Protein AF-A0A8T5DM17-F1 (afdb_monomer)

Nearest PDB structures (foldseek):
  8hdj-assembly3_F  TM=6.387E-01  e=1.151E+00  Acetivibrio thermocellus DSM 1313
  5ujm-assembly1_B  TM=2.706E-01  e=2.138E+00  Homo sapiens
  6dg3-assembly2_B  TM=2.102E-01  e=3.297E+00  Lactiplantibacillus plantarum WCFS1

Sequence (316 aa):
MALEIVKVNCIICGTEYETKKNRDYRIRIESGLFYCDKKCTWSDKAKKMRYNHQAKIMKEKYGYENAWQFPTSIKKIQEKRNETEITDKKIKTFQRRYGVDNAQQIPEVKDRTMKTNLKKYGATAYVNSNEYKKIRMDFINSEYGVDYYTQTDEFKRKAKQTIIEKYGREDYFKFGTKEFRDRMVELYGVENPMHHPEFAEKALDGYSGYYNTNKFYTMPSGKRIRIQGYENKTLDNLFQSGYSENDILYKKSDMPEIWYNYEGKKRRYYPDFYIPGDNLIIETKGTYTLEFDKEKNNLKFEATKSLGFDFKLDVY

Secondary structure (DSSP, 8-state):
-PPPEEEEE-TTT--EEEEESSHHHHHHHHHT---SSHHHHHSHHHHHHHHHHHHHHHHHHHS-SSGGGSHHHHHHHHHHHS-HHHHHHHHHHHHHHHSSSSGGGSHHHHHHHHHHHHHHHSSSSGGGSHHHHHHHHHHHHHHHSSSSGGGSHHHHHHHHHHHHHHHSSS-TT-TT-HHHHHHHHHHHS-SSGGGSHHHHHHHHHHHHHHHT--EEEE-TTS-EEEESSSHHHHHHHHHHTT--TTT-B-SGGGS--EEEEETTEEEEE--SEEEGGGTEEEEEE-HHHHHHTHHHHHHHHHHHHHTT-EEEEEE-

Solvent-accessible surface area (backbone atoms only — not comparable to full-atom values): 18095 Å² total; per-residue (Å²): 133,87,68,56,76,45,78,48,53,13,75,76,80,60,48,76,43,80,46,53,69,44,72,67,45,60,59,27,62,81,68,65,67,40,57,79,46,70,69,48,52,70,29,70,70,43,47,51,52,51,51,51,53,52,26,48,51,33,33,75,77,69,73,29,66,49,79,66,73,36,69,69,44,43,48,54,51,50,55,60,67,65,47,54,64,66,57,49,52,49,27,54,50,33,34,74,75,69,72,32,69,48,70,69,74,38,64,70,52,36,50,53,48,26,55,52,26,31,75,75,48,77,18,64,40,61,81,70,11,69,67,46,47,47,57,53,29,55,52,34,28,74,77,69,75,35,74,45,68,75,74,37,67,67,44,49,51,51,54,45,50,53,40,26,76,76,68,76,37,77,60,76,85,44,83,85,39,71,65,44,24,53,49,31,30,73,77,67,73,31,60,46,65,74,61,32,36,69,50,39,46,51,53,52,55,57,54,35,66,74,70,70,59,76,40,72,43,70,44,98,89,66,52,73,44,80,49,84,80,63,49,63,59,54,49,52,53,41,47,74,71,68,53,56,77,88,51,56,38,61,52,54,77,70,45,71,93,34,61,35,74,56,95,93,37,85,44,66,52,72,68,55,33,37,27,72,93,73,43,32,38,34,40,68,38,44,60,68,62,46,64,74,45,37,70,67,48,48,44,50,52,50,36,41,45,74,74,71,36,45,77,47,79,50,75,91

Structure (mmCIF, N/CA/C/O backbone):
data_AF-A0A8T5DM17-F1
#
_entry.id   AF-A0A8T5DM17-F1
#
loop_
_atom_site.group_PDB
_atom_site.id
_atom_site.type_symbol
_atom_site.label_atom_id
_atom_site.label_alt_id
_atom_site.label_comp_id
_atom_site.label_asym_id
_atom_site.label_entity_id
_atom_site.label_seq_id
_atom_site.pdbx_PDB_ins_code
_atom_site.Cartn_x
_atom_site.Cartn_y
_atom_site.Cartn_z
_atom_site.occupancy
_atom_site.B_iso_or_equiv
_atom_site.auth_seq_id
_atom_site.auth_comp_id
_atom_site.auth_asym_id
_atom_site.auth_atom_id
_atom_site.pdbx_PDB_model_num
ATOM 1 N N . MET A 1 1 ? 39.238 -2.682 -71.436 1.00 58.25 1 MET A N 1
ATOM 2 C CA . MET A 1 1 ? 40.180 -3.598 -70.754 1.00 58.25 1 MET A CA 1
ATOM 3 C C . MET A 1 1 ? 39.393 -4.774 -70.199 1.00 58.25 1 MET A C 1
ATOM 5 O O . MET A 1 1 ? 38.408 -4.537 -69.508 1.00 58.25 1 MET A O 1
ATOM 9 N N . ALA A 1 2 ? 39.760 -6.011 -70.543 1.00 65.62 2 ALA A N 1
ATOM 10 C CA . ALA A 1 2 ? 39.145 -7.200 -69.953 1.00 65.62 2 ALA A CA 1
ATOM 11 C C . ALA A 1 2 ? 39.433 -7.227 -68.441 1.00 65.62 2 ALA A C 1
ATOM 13 O O . ALA A 1 2 ? 40.555 -6.950 -68.022 1.00 65.62 2 ALA A O 1
ATOM 14 N N . LEU A 1 3 ? 38.413 -7.490 -67.621 1.00 77.44 3 LEU A N 1
ATOM 15 C CA . LEU A 1 3 ? 38.581 -7.592 -66.171 1.00 77.44 3 LEU A CA 1
ATOM 16 C C . LEU A 1 3 ? 39.295 -8.907 -65.837 1.00 77.44 3 LEU A C 1
ATOM 18 O O . LEU A 1 3 ? 38.808 -9.971 -66.212 1.00 77.44 3 LEU A O 1
ATOM 22 N N . GLU A 1 4 ? 40.407 -8.820 -65.110 1.00 88.88 4 GLU A N 1
ATOM 23 C CA . GLU A 1 4 ? 41.170 -9.968 -64.608 1.00 88.88 4 GLU A CA 1
ATOM 24 C C . GLU A 1 4 ? 40.285 -10.873 -63.729 1.00 88.88 4 GLU A C 1
ATOM 26 O O . GLU A 1 4 ? 39.522 -10.376 -62.891 1.00 88.88 4 GLU A O 1
ATOM 31 N N . ILE A 1 5 ? 40.369 -12.191 -63.934 1.00 89.50 5 ILE A N 1
ATOM 32 C CA . ILE A 1 5 ? 39.630 -13.208 -63.173 1.00 89.50 5 ILE A CA 1
ATOM 33 C C . ILE A 1 5 ? 40.528 -13.742 -62.056 1.00 89.50 5 ILE A C 1
ATOM 35 O O . ILE A 1 5 ? 41.709 -13.997 -62.275 1.00 89.50 5 ILE A O 1
ATOM 39 N N . VAL A 1 6 ? 39.966 -13.911 -60.860 1.00 90.25 6 VAL A N 1
ATOM 40 C CA . VAL A 1 6 ? 40.655 -14.440 -59.677 1.00 90.25 6 VAL A CA 1
ATOM 41 C C . VAL A 1 6 ? 39.801 -15.460 -58.941 1.00 90.25 6 VAL A C 1
ATOM 43 O O . VAL A 1 6 ? 38.572 -15.373 -58.944 1.00 90.25 6 VAL A O 1
ATOM 46 N N . LYS A 1 7 ? 40.467 -16.397 -58.268 1.00 91.44 7 LYS A N 1
ATOM 47 C CA . LYS A 1 7 ? 39.844 -17.411 -57.417 1.00 91.44 7 LYS A CA 1
ATOM 48 C C . LYS A 1 7 ? 39.750 -16.923 -55.975 1.00 91.44 7 LYS A C 1
ATOM 50 O O . LYS A 1 7 ? 40.715 -16.386 -55.434 1.00 91.44 7 LYS A O 1
ATOM 55 N N . VAL A 1 8 ? 38.584 -17.098 -55.363 1.00 92.25 8 VAL A N 1
ATOM 56 C CA . VAL A 1 8 ? 38.309 -16.739 -53.965 1.00 92.25 8 VAL A CA 1
ATOM 57 C C . VAL A 1 8 ? 37.484 -17.832 -53.288 1.00 92.25 8 VAL A C 1
ATOM 59 O O . VAL A 1 8 ? 36.722 -18.540 -53.942 1.00 92.25 8 VAL A O 1
ATOM 62 N N . ASN A 1 9 ? 37.592 -17.933 -51.963 1.00 93.69 9 ASN A N 1
ATOM 63 C CA . ASN A 1 9 ? 36.838 -18.904 -51.171 1.00 93.69 9 ASN A CA 1
ATOM 64 C C . ASN A 1 9 ? 35.614 -18.265 -50.521 1.00 93.69 9 ASN A C 1
ATOM 66 O O . ASN A 1 9 ? 35.678 -17.163 -49.972 1.00 93.69 9 ASN A O 1
ATOM 70 N N . CYS A 1 10 ? 34.486 -18.972 -50.536 1.00 93.00 10 CYS A N 1
ATOM 71 C CA . CYS A 1 10 ? 33.296 -18.529 -49.827 1.00 93.00 10 CYS A CA 1
ATOM 72 C C . CYS A 1 10 ? 33.480 -18.625 -48.305 1.00 93.00 10 CYS A C 1
ATOM 74 O O . CYS A 1 10 ? 33.722 -19.701 -47.767 1.00 93.00 10 CYS A O 1
ATOM 76 N N . ILE A 1 11 ? 33.229 -17.531 -47.582 1.00 92.06 11 ILE A N 1
ATOM 77 C CA . ILE A 1 11 ? 33.348 -17.484 -46.112 1.00 92.06 11 ILE A CA 1
ATOM 78 C C . ILE A 1 11 ? 32.282 -18.316 -45.370 1.00 92.06 11 ILE A C 1
ATOM 80 O O . ILE A 1 11 ? 32.368 -18.528 -44.162 1.00 92.06 11 ILE A O 1
ATOM 84 N N . ILE A 1 12 ? 31.239 -18.761 -46.077 1.00 92.94 12 ILE A N 1
ATOM 85 C CA . ILE A 1 12 ? 30.120 -19.512 -45.494 1.00 92.94 12 ILE A CA 1
ATOM 86 C C . ILE A 1 12 ? 30.293 -21.015 -45.680 1.00 92.94 12 ILE A C 1
ATOM 88 O O . ILE A 1 12 ? 30.146 -21.746 -44.703 1.00 92.94 12 ILE A O 1
ATOM 92 N N . CYS A 1 13 ? 30.598 -21.465 -46.899 1.00 92.69 13 CYS A N 1
ATOM 93 C CA . CYS A 1 13 ? 30.672 -22.888 -47.240 1.00 92.69 13 CYS A CA 1
ATOM 94 C C . CYS A 1 13 ? 32.067 -23.368 -47.672 1.00 92.69 13 CYS A C 1
ATOM 96 O O . CYS A 1 13 ? 32.233 -24.554 -47.920 1.00 92.69 13 CYS A O 1
ATOM 98 N N . GLY A 1 14 ? 33.058 -22.477 -47.787 1.00 91.25 14 GLY A N 1
ATOM 99 C CA . GLY A 1 14 ? 34.435 -22.822 -48.162 1.00 91.25 14 GLY A CA 1
ATOM 100 C C . GLY A 1 14 ? 34.668 -23.089 -49.651 1.00 91.25 14 GLY A C 1
ATOM 101 O O . GLY A 1 14 ? 35.813 -23.243 -50.053 1.00 91.25 14 GLY A O 1
ATOM 102 N N . THR A 1 15 ? 33.619 -23.113 -50.478 1.00 94.38 15 THR A N 1
ATOM 103 C CA . THR A 1 15 ? 33.726 -23.373 -51.922 1.00 94.38 15 THR A CA 1
ATOM 104 C C . THR A 1 15 ? 34.590 -22.321 -52.621 1.00 94.38 15 THR A C 1
ATOM 106 O O . THR A 1 15 ? 34.324 -21.121 -52.487 1.00 94.38 15 THR A O 1
ATOM 109 N N . GLU A 1 16 ? 35.586 -22.777 -53.385 1.00 94.94 16 GLU A N 1
ATOM 110 C CA . GLU A 1 16 ? 36.386 -21.947 -54.290 1.00 94.94 16 GLU A CA 1
ATOM 111 C C . GLU A 1 16 ? 35.559 -21.592 -55.532 1.00 94.94 16 GLU A C 1
ATOM 113 O O . GLU A 1 16 ? 34.916 -22.457 -56.131 1.00 94.94 16 GLU A O 1
ATOM 118 N N . TYR A 1 17 ? 35.553 -20.319 -55.919 1.00 91.94 17 TYR A N 1
ATOM 119 C CA . TYR A 1 17 ? 34.879 -19.855 -57.128 1.00 91.94 17 TYR A CA 1
ATOM 120 C C . TYR A 1 17 ? 35.627 -18.687 -57.776 1.00 91.94 17 TYR A C 1
ATOM 122 O O . TYR A 1 17 ? 36.389 -17.965 -57.128 1.00 91.94 17 TYR A O 1
ATOM 130 N N . GLU A 1 18 ? 35.402 -18.494 -59.074 1.00 91.62 18 GLU A N 1
ATOM 131 C CA . GLU A 1 18 ? 36.024 -17.423 -59.850 1.00 91.62 18 GLU A CA 1
ATOM 132 C C . GLU A 1 18 ? 35.181 -16.142 -59.824 1.00 91.62 18 GLU A C 1
ATOM 134 O O . GLU A 1 18 ? 33.959 -16.159 -59.994 1.00 91.62 18 GLU A O 1
ATOM 139 N N . THR A 1 19 ? 35.838 -14.999 -59.635 1.00 88.06 19 THR A N 1
ATOM 140 C CA . THR A 1 19 ? 35.223 -13.669 -59.690 1.00 88.06 19 THR A CA 1
ATOM 141 C C . THR A 1 19 ? 36.104 -12.696 -60.469 1.00 88.06 19 THR A C 1
ATOM 143 O O . THR A 1 19 ? 37.322 -12.834 -60.529 1.00 88.06 19 THR A O 1
ATOM 146 N N . LYS A 1 20 ? 35.494 -11.676 -61.075 1.00 90.69 20 LYS A N 1
ATOM 147 C CA . LYS A 1 20 ? 36.211 -10.623 -61.812 1.00 90.69 20 LYS A CA 1
ATOM 148 C C . LYS A 1 20 ? 36.700 -9.547 -60.838 1.00 90.69 20 LYS A C 1
ATOM 150 O O . LYS A 1 20 ? 35.945 -9.171 -59.940 1.00 90.69 20 LYS A O 1
ATOM 155 N N . LYS A 1 21 ? 37.896 -8.977 -61.050 1.00 88.81 21 LYS A N 1
ATOM 156 C CA . LYS A 1 21 ? 38.441 -7.823 -60.293 1.00 88.81 21 LYS A CA 1
ATOM 157 C C . LYS A 1 21 ? 37.697 -6.509 -60.596 1.00 88.81 21 LYS A C 1
ATOM 159 O O . LYS A 1 21 ? 38.267 -5.531 -61.079 1.00 88.81 21 LYS A O 1
ATOM 164 N N . ASN A 1 22 ? 36.398 -6.486 -60.327 1.00 86.38 22 ASN A N 1
ATOM 165 C CA . ASN A 1 22 ? 35.522 -5.326 -60.464 1.00 86.38 22 ASN A CA 1
ATOM 166 C C . ASN A 1 22 ? 35.447 -4.512 -59.151 1.00 86.38 22 ASN A C 1
ATOM 168 O O . ASN A 1 22 ? 36.146 -4.794 -58.176 1.00 86.38 22 ASN A O 1
ATOM 172 N N . ARG A 1 23 ? 34.593 -3.479 -59.116 1.00 82.75 23 ARG A N 1
ATOM 173 C CA . ARG A 1 23 ? 34.376 -2.646 -57.919 1.00 82.75 23 ARG A CA 1
ATOM 174 C C . ARG A 1 23 ? 33.960 -3.473 -56.697 1.00 82.75 23 ARG A C 1
ATOM 176 O O . ARG A 1 23 ? 34.489 -3.247 -55.613 1.00 82.75 23 ARG A O 1
ATOM 183 N N . ASP A 1 24 ? 33.069 -4.442 -56.878 1.00 78.81 24 ASP A N 1
ATOM 184 C CA . ASP A 1 24 ? 32.580 -5.288 -55.787 1.00 78.81 24 ASP A CA 1
ATOM 185 C C . ASP A 1 24 ? 33.688 -6.165 -55.203 1.00 78.81 24 ASP A C 1
ATOM 187 O O . ASP A 1 24 ? 33.767 -6.313 -53.986 1.00 78.81 24 ASP A O 1
ATOM 191 N N . TYR A 1 25 ? 34.576 -6.704 -56.044 1.00 86.25 25 TYR A N 1
ATOM 192 C CA . TYR A 1 25 ? 35.763 -7.429 -55.588 1.00 86.25 25 TYR A CA 1
ATOM 193 C C . TYR A 1 25 ? 36.655 -6.549 -54.705 1.00 86.25 25 TYR A C 1
ATOM 195 O O . TYR A 1 25 ? 37.069 -6.979 -53.631 1.00 86.25 25 TYR A O 1
ATOM 203 N N . ARG A 1 26 ? 36.902 -5.297 -55.117 1.00 83.75 26 ARG A N 1
ATOM 204 C CA . ARG A 1 26 ? 37.725 -4.350 -54.344 1.00 83.75 26 ARG A CA 1
ATOM 205 C C . ARG A 1 26 ? 37.104 -4.013 -52.989 1.00 83.75 26 ARG A C 1
ATOM 207 O O . ARG A 1 26 ? 37.812 -3.983 -51.999 1.00 83.75 26 ARG A O 1
ATOM 214 N N . ILE A 1 27 ? 35.787 -3.835 -52.915 1.00 79.81 27 ILE A N 1
ATOM 215 C CA . ILE A 1 27 ? 35.092 -3.612 -51.632 1.00 79.81 27 ILE A CA 1
ATOM 216 C C . ILE A 1 27 ? 35.180 -4.864 -50.744 1.00 79.81 27 ILE A C 1
ATOM 218 O O . ILE A 1 27 ? 35.345 -4.786 -49.527 1.00 79.81 27 ILE A O 1
ATOM 222 N N . ARG A 1 28 ? 35.064 -6.050 -51.347 1.00 84.19 28 ARG A N 1
ATOM 223 C CA . ARG A 1 28 ? 35.078 -7.319 -50.612 1.00 84.19 28 ARG A CA 1
ATOM 224 C C . ARG A 1 28 ? 36.461 -7.697 -50.100 1.00 84.19 28 ARG A C 1
ATOM 226 O O . ARG A 1 28 ? 36.512 -8.336 -49.057 1.00 84.19 28 ARG A O 1
ATOM 233 N N . ILE A 1 29 ? 37.545 -7.275 -50.753 1.00 86.25 29 ILE A N 1
ATOM 234 C CA . ILE A 1 29 ? 38.910 -7.571 -50.296 1.00 86.25 29 ILE A CA 1
ATOM 235 C C . ILE A 1 29 ? 39.206 -6.937 -48.932 1.00 86.25 29 ILE A C 1
ATOM 237 O O . ILE A 1 29 ? 39.773 -7.596 -48.070 1.00 86.25 29 ILE A O 1
ATOM 241 N N . GLU A 1 30 ? 38.728 -5.710 -48.700 1.00 80.44 30 GLU A N 1
ATOM 242 C CA . GLU A 1 30 ? 38.897 -4.995 -47.428 1.00 80.44 30 GLU A CA 1
ATOM 243 C C . GLU A 1 30 ? 38.111 -5.664 -46.292 1.00 80.44 30 GLU A C 1
ATOM 245 O O . GLU A 1 30 ? 38.530 -5.657 -45.137 1.00 80.44 30 GLU A O 1
ATOM 250 N N . SER A 1 31 ? 36.967 -6.271 -46.622 1.00 82.38 31 SER A N 1
ATOM 251 C CA . SER A 1 31 ? 36.114 -6.963 -45.649 1.00 82.38 31 SER A CA 1
ATOM 252 C C . SER A 1 31 ? 36.437 -8.449 -45.465 1.00 82.38 31 SER A C 1
ATOM 254 O O . SER A 1 31 ? 36.039 -9.035 -44.460 1.00 82.38 31 SER A O 1
ATOM 256 N N . GLY A 1 32 ? 37.103 -9.080 -46.436 1.00 87.50 32 GLY A N 1
ATOM 257 C CA . GLY A 1 32 ? 37.274 -10.534 -46.524 1.00 87.50 32 GLY A CA 1
ATOM 258 C C . GLY A 1 32 ? 35.975 -11.315 -46.792 1.00 87.50 32 GLY A C 1
ATOM 259 O O . GLY A 1 32 ? 35.966 -12.544 -46.721 1.00 87.50 32 GLY A O 1
ATOM 260 N N . LEU A 1 33 ? 34.853 -10.642 -47.079 1.00 91.00 33 LEU A N 1
ATOM 261 C CA . LEU A 1 33 ? 33.526 -11.265 -47.157 1.00 91.00 33 LEU A CA 1
ATOM 262 C C . LEU A 1 33 ? 33.150 -11.673 -48.594 1.00 91.00 33 LEU A C 1
ATOM 264 O O . LEU A 1 33 ? 32.441 -10.960 -49.319 1.00 91.00 33 LEU A O 1
ATOM 268 N N . PHE A 1 34 ? 33.581 -12.874 -48.982 1.00 92.81 34 PHE A N 1
ATOM 269 C CA . PHE A 1 34 ? 33.279 -13.499 -50.276 1.00 92.81 34 PHE A CA 1
ATOM 270 C C . PHE A 1 34 ? 32.187 -14.578 -50.162 1.00 92.81 34 PHE A C 1
ATOM 272 O O . PHE A 1 34 ? 32.159 -15.368 -49.215 1.00 92.81 34 PHE A O 1
ATOM 279 N N . TYR A 1 35 ? 31.267 -14.616 -51.131 1.00 92.12 35 TYR A N 1
ATOM 280 C CA . TYR A 1 35 ? 30.127 -15.541 -51.162 1.00 92.12 35 TYR A CA 1
ATOM 281 C C . TYR A 1 35 ? 29.975 -16.147 -52.558 1.00 92.12 35 TYR A C 1
ATOM 283 O O . TYR A 1 35 ? 29.864 -15.397 -53.525 1.00 92.12 35 TYR A O 1
ATOM 291 N N . CYS A 1 36 ? 29.926 -17.479 -52.653 1.00 90.75 36 CYS A N 1
ATOM 292 C CA . CYS A 1 36 ? 29.840 -18.181 -53.937 1.00 90.75 36 CYS A CA 1
ATOM 293 C C . CYS A 1 36 ? 28.482 -18.006 -54.634 1.00 90.75 36 CYS A C 1
ATOM 295 O O . CYS A 1 36 ? 28.411 -18.047 -55.856 1.00 90.75 36 CYS A O 1
ATOM 297 N N . ASP A 1 37 ? 27.401 -17.798 -53.874 1.00 89.94 37 ASP A N 1
ATOM 298 C CA . ASP A 1 37 ? 26.049 -17.663 -54.415 1.00 89.94 37 ASP A CA 1
ATOM 299 C C . ASP A 1 37 ? 25.120 -16.790 -53.544 1.00 89.94 37 ASP A C 1
ATOM 301 O O . ASP A 1 37 ? 25.485 -16.263 -52.479 1.00 89.94 37 ASP A O 1
ATOM 305 N N . LYS A 1 38 ? 23.868 -16.627 -54.001 1.00 89.75 38 LYS A N 1
ATOM 306 C CA . LYS A 1 38 ? 22.825 -15.897 -53.263 1.00 89.75 38 LYS A CA 1
ATOM 307 C C . LYS A 1 38 ? 22.497 -16.567 -51.926 1.00 89.75 38 LYS A C 1
ATOM 309 O O . LYS A 1 38 ? 22.269 -15.854 -50.951 1.00 89.75 38 LYS A O 1
ATOM 314 N N . LYS A 1 39 ? 22.500 -17.902 -51.855 1.00 92.69 39 LYS A N 1
ATOM 315 C CA . LYS A 1 39 ? 22.179 -18.647 -50.629 1.00 92.69 39 LYS A CA 1
ATOM 316 C C . LYS A 1 39 ? 23.183 -18.330 -49.518 1.00 92.69 39 LYS A C 1
ATOM 318 O O . LYS A 1 39 ? 22.784 -17.967 -48.413 1.00 92.69 39 LYS A O 1
ATOM 323 N N . CYS A 1 40 ? 24.476 -18.364 -49.825 1.00 91.88 40 CYS A N 1
ATOM 324 C CA . CYS A 1 40 ? 25.542 -17.992 -48.902 1.00 91.88 40 CYS A CA 1
ATOM 325 C C . CYS A 1 40 ? 25.475 -16.505 -48.551 1.00 91.88 40 CYS A C 1
ATOM 327 O O . CYS A 1 40 ? 25.555 -16.156 -47.373 1.00 91.88 40 CYS A O 1
ATOM 329 N N . THR A 1 41 ? 25.236 -15.638 -49.542 1.00 89.50 41 THR A N 1
ATOM 330 C CA . THR A 1 41 ? 25.109 -14.182 -49.341 1.00 89.50 41 THR A CA 1
ATOM 331 C C . THR A 1 41 ? 23.994 -13.823 -48.351 1.00 89.50 41 THR A C 1
ATOM 333 O O . THR A 1 41 ? 24.176 -12.935 -47.512 1.00 89.50 41 THR A O 1
ATOM 336 N N . TRP A 1 42 ? 22.848 -14.501 -48.419 1.00 91.38 42 TRP A N 1
ATOM 337 C CA . TRP A 1 42 ? 21.661 -14.192 -47.613 1.00 91.38 42 TRP A CA 1
ATOM 338 C C . TRP A 1 42 ? 21.473 -15.088 -46.383 1.00 91.38 42 TRP A C 1
ATOM 340 O O . TRP A 1 42 ? 20.483 -14.925 -45.669 1.00 91.38 42 TRP A O 1
ATOM 350 N N . SER A 1 43 ? 22.429 -15.971 -46.086 1.00 92.88 43 SER A N 1
ATOM 351 C CA . SER A 1 43 ? 22.439 -16.742 -44.838 1.00 92.88 43 SER A CA 1
ATOM 352 C C . SER A 1 43 ? 22.517 -15.828 -43.608 1.00 92.88 43 SER A C 1
ATOM 354 O O . SER A 1 43 ? 23.140 -14.762 -43.644 1.00 92.88 43 SER A O 1
ATOM 356 N N . ASP A 1 44 ? 21.927 -16.246 -42.487 1.00 92.81 44 ASP A N 1
ATOM 357 C CA . ASP A 1 44 ? 21.937 -15.439 -41.259 1.00 92.81 44 ASP A CA 1
ATOM 358 C C . ASP A 1 44 ? 23.354 -15.233 -40.710 1.00 92.81 44 ASP A C 1
ATOM 360 O O . ASP A 1 44 ? 23.693 -14.143 -40.240 1.00 92.81 44 ASP A O 1
ATOM 364 N N . LYS A 1 45 ? 24.232 -16.230 -40.889 1.00 91.06 45 LYS A N 1
ATOM 365 C CA . LYS A 1 45 ? 25.666 -16.118 -40.591 1.00 91.06 45 LYS A CA 1
ATOM 366 C C . LYS A 1 45 ? 26.323 -15.007 -41.422 1.00 91.06 45 LYS A C 1
ATOM 368 O O .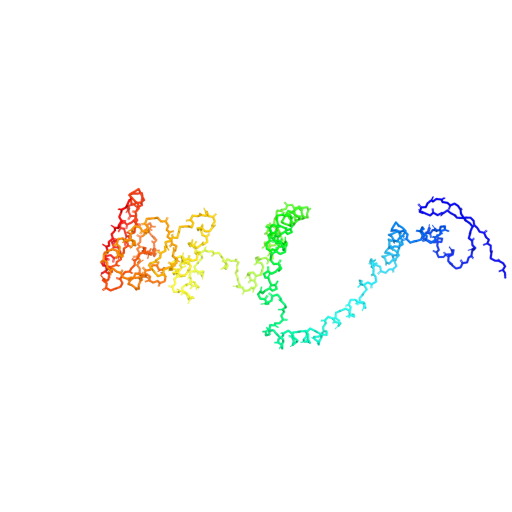 LYS A 1 45 ? 27.017 -14.161 -40.861 1.00 91.06 45 LYS A O 1
ATOM 373 N N . ALA A 1 46 ? 26.051 -14.946 -42.728 1.00 91.12 46 ALA A N 1
ATOM 374 C CA . ALA A 1 46 ? 26.576 -13.894 -43.599 1.00 91.12 46 ALA A CA 1
ATOM 375 C C . ALA A 1 46 ? 26.019 -12.504 -43.260 1.00 91.12 46 ALA A C 1
ATOM 377 O O . ALA A 1 46 ? 26.775 -11.530 -43.266 1.00 91.12 46 ALA A O 1
ATOM 378 N N . LYS A 1 47 ? 24.722 -12.395 -42.933 1.00 91.50 47 LYS A N 1
ATOM 379 C CA . LYS A 1 47 ? 24.108 -11.131 -42.484 1.00 91.50 47 LYS A CA 1
ATOM 380 C C . LYS A 1 47 ? 24.790 -10.609 -41.219 1.00 91.50 47 LYS A C 1
ATOM 382 O O . LYS A 1 47 ? 25.175 -9.443 -41.182 1.00 91.50 47 LYS A O 1
ATOM 387 N N . LYS A 1 48 ? 25.002 -11.479 -40.224 1.00 91.94 48 LYS A N 1
ATOM 388 C CA . LYS A 1 48 ? 25.676 -11.129 -38.963 1.00 91.94 48 LYS A CA 1
ATOM 389 C C . LYS A 1 48 ? 27.119 -10.677 -39.193 1.00 91.94 48 LYS A C 1
ATOM 391 O O . LYS A 1 48 ? 27.535 -9.669 -38.635 1.00 91.94 48 LYS A O 1
ATOM 396 N N . MET A 1 49 ? 27.862 -11.366 -40.061 1.00 90.06 49 MET A N 1
ATOM 397 C CA . MET A 1 49 ? 29.230 -10.970 -40.426 1.00 90.06 49 MET A CA 1
ATOM 398 C C . MET A 1 49 ? 29.283 -9.580 -41.071 1.00 90.06 49 MET A C 1
ATOM 400 O O . MET A 1 49 ? 30.109 -8.762 -40.673 1.00 90.06 49 MET A O 1
ATOM 404 N N . ARG A 1 50 ? 28.380 -9.279 -42.018 1.00 89.12 50 ARG A N 1
ATOM 405 C CA . ARG A 1 50 ? 28.307 -7.941 -42.633 1.00 89.12 50 ARG A CA 1
ATOM 406 C C . ARG A 1 50 ? 27.939 -6.865 -41.623 1.00 89.12 50 ARG A C 1
ATOM 408 O O . ARG A 1 50 ? 28.566 -5.813 -41.630 1.00 89.12 50 ARG A O 1
ATOM 415 N N . TYR A 1 51 ? 26.964 -7.136 -40.758 1.00 88.19 51 TYR A N 1
ATOM 416 C CA . TYR A 1 51 ? 26.569 -6.210 -39.700 1.00 88.19 51 TYR A CA 1
ATOM 417 C C . TYR A 1 51 ? 27.746 -5.894 -38.767 1.00 88.19 51 TYR A C 1
ATOM 419 O O . TYR A 1 51 ? 28.056 -4.729 -38.544 1.00 88.19 51 TYR A O 1
ATOM 427 N N . ASN A 1 52 ? 28.465 -6.919 -38.302 1.00 88.50 52 ASN A N 1
ATOM 428 C CA . ASN A 1 52 ? 29.626 -6.750 -37.425 1.00 88.50 52 ASN A CA 1
ATOM 429 C C . ASN A 1 52 ? 30.762 -5.980 -38.109 1.00 88.50 52 ASN A C 1
ATOM 431 O O . ASN A 1 52 ? 31.371 -5.106 -37.497 1.00 88.50 52 ASN A O 1
ATOM 435 N N . HIS A 1 53 ? 31.041 -6.283 -39.379 1.00 88.31 53 HIS A N 1
ATOM 436 C CA . HIS A 1 53 ? 32.054 -5.568 -40.150 1.00 88.31 53 HIS A CA 1
ATOM 437 C C . HIS A 1 53 ? 31.681 -4.087 -40.339 1.00 88.31 53 HIS A C 1
ATOM 439 O O . HIS A 1 53 ? 32.517 -3.211 -40.131 1.00 88.31 53 HIS A O 1
ATOM 445 N N . GLN A 1 54 ? 30.413 -3.792 -40.649 1.00 85.50 54 GLN A N 1
ATOM 446 C CA . GLN A 1 54 ? 29.916 -2.416 -40.743 1.00 85.50 54 GLN A CA 1
ATOM 447 C C . GLN A 1 54 ? 29.992 -1.679 -39.402 1.00 85.50 54 GLN A C 1
ATOM 449 O O . GLN A 1 54 ? 30.441 -0.536 -39.377 1.00 85.50 54 GLN A O 1
ATOM 454 N N . ALA A 1 55 ? 29.609 -2.322 -38.296 1.00 86.69 55 ALA A N 1
ATOM 455 C CA . ALA A 1 55 ? 29.700 -1.741 -36.957 1.00 86.69 55 ALA A CA 1
ATOM 456 C C . ALA A 1 55 ? 31.155 -1.444 -36.559 1.00 86.69 55 ALA A C 1
ATOM 458 O O . ALA A 1 55 ? 31.436 -0.384 -36.005 1.00 86.69 55 ALA A O 1
ATOM 459 N N . LYS A 1 56 ? 32.096 -2.336 -36.908 1.00 88.25 56 LYS A N 1
ATOM 460 C CA . LYS A 1 56 ? 33.535 -2.118 -36.705 1.00 88.25 56 LYS A CA 1
ATOM 461 C C . LYS A 1 56 ? 34.021 -0.879 -37.459 1.00 88.25 56 LYS A C 1
ATOM 463 O O . LYS A 1 56 ? 34.606 0.003 -36.841 1.00 88.25 56 LYS A O 1
ATOM 468 N N . ILE A 1 57 ? 33.712 -0.774 -38.755 1.00 86.81 57 ILE A N 1
ATOM 469 C CA . ILE A 1 57 ? 34.071 0.402 -39.564 1.00 86.81 57 ILE A CA 1
ATOM 470 C C . ILE A 1 57 ? 33.454 1.673 -38.980 1.00 86.81 57 ILE A C 1
ATOM 472 O O . ILE A 1 57 ? 34.118 2.706 -38.920 1.00 86.81 57 ILE A O 1
ATOM 476 N N . MET A 1 58 ? 32.190 1.610 -38.558 1.00 88.88 58 MET A N 1
ATOM 477 C CA . MET A 1 58 ? 31.498 2.759 -37.984 1.00 88.88 58 MET A CA 1
ATOM 478 C C . MET A 1 58 ? 32.201 3.247 -36.712 1.00 88.88 58 MET A C 1
ATOM 480 O O . MET A 1 58 ? 32.420 4.448 -36.546 1.00 88.88 58 MET A O 1
ATOM 484 N N . LYS A 1 59 ? 32.630 2.307 -35.861 1.00 89.62 59 LYS A N 1
ATOM 485 C CA . LYS A 1 59 ? 33.321 2.596 -34.604 1.00 89.62 59 LYS A CA 1
ATOM 486 C C . LYS A 1 59 ? 34.721 3.150 -34.844 1.00 89.62 59 LYS A C 1
ATOM 488 O O . LYS A 1 59 ? 35.089 4.134 -34.218 1.00 89.62 59 LYS A O 1
ATOM 493 N N . GLU A 1 60 ? 35.470 2.568 -35.777 1.00 89.12 60 GLU A N 1
ATOM 494 C CA . GLU A 1 60 ? 36.833 3.005 -36.111 1.00 89.12 60 GLU A CA 1
ATOM 495 C C . GLU A 1 60 ? 36.863 4.375 -36.796 1.00 89.12 60 GLU A C 1
ATOM 497 O O . GLU A 1 60 ? 37.695 5.210 -36.454 1.00 89.12 60 GLU A O 1
ATOM 502 N N . LYS A 1 61 ? 35.961 4.629 -37.753 1.00 88.94 61 LYS A N 1
ATOM 503 C CA . LYS A 1 61 ? 35.960 5.883 -38.525 1.00 88.94 61 LYS A CA 1
ATOM 504 C C . LYS A 1 61 ? 35.219 7.024 -37.838 1.00 88.94 61 LYS A C 1
ATOM 506 O O . LYS A 1 61 ? 35.580 8.178 -38.043 1.00 88.94 61 LYS A O 1
ATOM 511 N N . TYR A 1 62 ? 34.165 6.717 -37.084 1.00 86.44 62 TYR A N 1
ATOM 512 C CA . TYR A 1 62 ? 33.237 7.727 -36.569 1.00 86.44 62 TYR A CA 1
ATOM 513 C C . TYR A 1 62 ? 33.003 7.637 -35.057 1.00 86.44 62 TYR A C 1
ATOM 515 O O . TYR A 1 62 ? 32.282 8.470 -34.522 1.00 86.44 62 TYR A O 1
ATOM 523 N N . GLY A 1 63 ? 33.577 6.652 -34.356 1.00 89.44 63 GLY A N 1
ATOM 524 C CA . GLY A 1 63 ? 33.394 6.478 -32.909 1.00 89.44 63 GLY A CA 1
ATOM 525 C C . GLY A 1 63 ? 32.021 5.936 -32.492 1.00 89.44 63 GLY A C 1
ATOM 526 O O . GLY A 1 63 ? 31.761 5.801 -31.299 1.00 89.44 63 GLY A O 1
ATOM 527 N N . TYR A 1 64 ? 31.148 5.597 -33.445 1.00 86.44 64 TYR A N 1
ATOM 528 C CA . TYR A 1 64 ? 29.785 5.123 -33.190 1.00 86.44 64 TYR A CA 1
ATOM 529 C C . TYR A 1 64 ? 29.610 3.677 -33.646 1.00 86.44 64 TYR A C 1
ATOM 531 O O . TYR A 1 64 ? 30.156 3.262 -34.657 1.00 86.44 64 TYR A O 1
ATOM 539 N N . GLU A 1 65 ? 28.803 2.892 -32.948 1.00 81.94 65 GLU A N 1
ATOM 540 C CA . GLU A 1 65 ? 28.534 1.497 -33.311 1.00 81.94 65 GLU A CA 1
ATOM 541 C C . GLU A 1 65 ? 27.529 1.382 -34.461 1.00 81.94 65 GLU A C 1
ATOM 543 O O . GLU A 1 65 ? 27.508 0.383 -35.180 1.00 81.94 65 GLU A O 1
ATOM 548 N N . ASN A 1 66 ? 26.689 2.402 -34.658 1.00 82.44 66 ASN A N 1
ATOM 549 C CA . ASN A 1 66 ? 25.729 2.447 -35.756 1.00 82.44 66 ASN A CA 1
ATOM 550 C C . ASN A 1 66 ? 25.305 3.880 -36.129 1.00 82.44 66 ASN A C 1
ATOM 552 O O . ASN A 1 66 ? 25.540 4.845 -35.405 1.00 82.44 66 ASN A O 1
ATOM 556 N N . ALA A 1 67 ? 24.620 4.001 -37.270 1.00 83.44 67 ALA A N 1
ATOM 557 C CA . ALA A 1 67 ? 24.179 5.275 -37.843 1.00 83.44 67 ALA A CA 1
ATOM 558 C C . ALA A 1 67 ? 23.157 6.056 -36.982 1.00 83.44 67 ALA A C 1
ATOM 560 O O . ALA A 1 67 ? 23.000 7.268 -37.147 1.00 83.44 67 ALA A O 1
ATOM 561 N N . TRP A 1 68 ? 22.455 5.393 -36.059 1.00 83.00 68 TRP A N 1
ATOM 562 C CA . TRP A 1 68 ? 21.438 6.032 -35.214 1.00 83.00 68 TRP A CA 1
ATOM 563 C C . TRP A 1 68 ? 22.038 6.797 -34.036 1.00 83.00 68 TRP A C 1
ATOM 565 O O . TRP A 1 68 ? 21.391 7.700 -33.513 1.00 83.00 68 TRP A O 1
ATOM 575 N N . GLN A 1 69 ? 23.272 6.466 -33.652 1.00 84.69 69 GLN A N 1
ATOM 576 C CA . GLN A 1 69 ? 24.014 7.140 -32.585 1.00 84.69 69 GLN A CA 1
ATOM 577 C C . GLN A 1 69 ? 24.635 8.472 -33.032 1.00 84.69 69 GLN A C 1
ATOM 579 O O . GLN A 1 69 ? 25.131 9.223 -32.197 1.00 84.69 69 GLN A O 1
ATOM 584 N N . PHE A 1 70 ? 24.588 8.798 -34.329 1.00 87.94 70 PHE A N 1
ATOM 585 C CA . PHE A 1 70 ? 25.085 10.080 -34.819 1.00 87.94 70 PHE A CA 1
ATOM 586 C C . PHE A 1 70 ? 24.258 11.239 -34.247 1.00 87.94 70 PHE A C 1
ATOM 588 O O . PHE A 1 70 ? 23.025 11.161 -34.262 1.00 87.94 70 PHE A O 1
ATOM 595 N N . PRO A 1 71 ? 24.887 12.360 -33.839 1.00 89.56 71 PRO A N 1
ATOM 596 C CA . PRO A 1 71 ? 24.175 13.512 -33.287 1.00 89.56 71 PRO A CA 1
ATOM 597 C C . PRO A 1 71 ? 23.059 14.042 -34.197 1.00 89.56 71 PRO A C 1
ATOM 599 O O . PRO A 1 71 ? 21.986 14.398 -33.721 1.00 89.56 71 PRO A O 1
ATOM 602 N N . THR A 1 72 ? 23.268 14.036 -35.516 1.00 89.19 72 THR A N 1
ATOM 603 C CA . THR A 1 72 ? 22.259 14.444 -36.509 1.00 89.19 72 THR A CA 1
ATOM 604 C C . THR A 1 72 ? 21.056 13.500 -36.546 1.00 89.19 72 THR A C 1
ATOM 606 O O . THR A 1 72 ? 19.918 13.958 -36.645 1.00 89.19 72 THR A O 1
ATOM 609 N N . SER A 1 73 ? 21.287 12.190 -36.432 1.00 87.94 73 SER A N 1
ATOM 610 C CA . SER A 1 73 ? 20.237 11.172 -36.332 1.00 87.94 73 SER A CA 1
ATOM 611 C C . SER A 1 73 ? 19.458 11.309 -35.026 1.00 87.94 73 SER A C 1
ATOM 613 O O . SER A 1 73 ? 18.228 11.325 -35.046 1.00 87.94 73 SER A O 1
ATOM 615 N N . ILE A 1 74 ? 20.164 11.476 -33.902 1.00 85.75 74 ILE A N 1
ATOM 616 C CA . ILE A 1 74 ? 19.563 11.695 -32.580 1.00 85.75 74 ILE A CA 1
ATOM 617 C C . ILE A 1 74 ? 18.690 12.952 -32.601 1.00 85.75 74 ILE A C 1
ATOM 619 O O . ILE A 1 74 ? 17.537 12.888 -32.179 1.00 85.75 74 ILE A O 1
ATOM 623 N N . LYS A 1 75 ? 19.195 14.061 -33.153 1.00 87.38 75 LYS A N 1
ATOM 624 C CA . LYS A 1 75 ? 18.459 15.325 -33.260 1.00 87.38 75 LYS A CA 1
ATOM 625 C C . LYS A 1 75 ? 17.170 15.166 -34.070 1.00 87.38 75 LYS A C 1
ATOM 627 O O . LYS A 1 75 ? 16.110 15.531 -33.578 1.00 87.38 75 LYS A O 1
ATOM 632 N N . LYS A 1 76 ? 17.222 14.515 -35.239 1.00 85.88 76 LYS A N 1
ATOM 633 C CA . LYS A 1 76 ? 16.020 14.218 -36.046 1.00 85.88 76 LYS A CA 1
ATOM 634 C C . LYS A 1 76 ? 15.002 13.354 -35.298 1.00 85.88 76 LYS A C 1
ATOM 636 O O . LYS A 1 76 ? 13.798 13.562 -35.422 1.00 85.88 76 LYS A O 1
ATOM 641 N N . ILE A 1 77 ? 15.467 12.367 -34.527 1.00 80.69 77 ILE A N 1
ATOM 642 C CA . ILE A 1 77 ? 14.590 11.520 -33.705 1.00 80.69 77 ILE A CA 1
ATOM 643 C C . ILE A 1 77 ? 13.953 12.339 -32.577 1.00 80.69 77 ILE A C 1
ATOM 645 O O . ILE A 1 77 ? 12.773 12.147 -32.293 1.00 80.69 77 ILE A O 1
ATOM 649 N N . GLN A 1 78 ? 14.710 13.231 -31.938 1.00 78.81 78 GLN A N 1
ATOM 650 C CA . GLN A 1 78 ? 14.214 14.118 -30.884 1.00 78.81 78 GLN A CA 1
ATOM 651 C C . GLN A 1 78 ? 13.192 15.122 -31.428 1.00 78.81 78 GLN A C 1
ATOM 653 O O . GLN A 1 78 ? 12.111 15.232 -30.864 1.00 78.81 78 GLN A O 1
ATOM 658 N N . GLU A 1 79 ? 13.477 15.770 -32.558 1.00 79.00 79 GLU A N 1
ATOM 659 C CA . GLU A 1 79 ? 12.552 16.678 -33.253 1.00 79.00 79 GLU A CA 1
ATOM 660 C C . GLU A 1 79 ? 11.237 15.966 -33.603 1.00 79.00 79 GLU A C 1
ATOM 662 O O . GLU A 1 79 ? 10.163 16.453 -33.266 1.00 79.00 79 GLU A O 1
ATOM 667 N N . LYS A 1 80 ? 11.314 14.748 -34.154 1.00 73.38 80 LYS A N 1
ATOM 668 C CA . LYS A 1 80 ? 10.134 13.928 -34.471 1.00 73.38 80 LYS A CA 1
ATOM 669 C C . LYS A 1 80 ? 9.389 13.409 -33.236 1.00 73.38 80 LYS A C 1
ATOM 671 O O . LYS A 1 80 ? 8.186 13.189 -33.284 1.00 73.38 80 LYS A O 1
ATOM 676 N N . ARG A 1 81 ? 10.084 13.167 -32.121 1.00 65.50 81 ARG A N 1
ATOM 677 C CA . ARG A 1 81 ? 9.446 12.808 -30.839 1.00 65.50 81 ARG A CA 1
ATOM 678 C C . ARG A 1 81 ? 8.736 14.000 -30.201 1.00 65.50 81 ARG A C 1
ATOM 680 O O . ARG A 1 81 ? 7.743 13.790 -29.513 1.00 65.50 81 ARG A O 1
ATOM 687 N N . ASN A 1 82 ? 9.236 15.208 -30.448 1.00 62.38 82 ASN A N 1
ATOM 688 C CA . ASN A 1 82 ? 8.650 16.460 -29.984 1.00 62.38 82 ASN A CA 1
ATOM 689 C C . ASN A 1 82 ? 7.500 16.951 -30.881 1.00 62.38 82 ASN A C 1
ATOM 691 O O . ASN A 1 82 ? 6.836 17.917 -30.516 1.00 62.38 82 ASN A O 1
ATOM 695 N N . GLU A 1 83 ? 7.215 16.288 -32.012 1.00 62.12 83 GLU A N 1
ATOM 696 C CA . GLU A 1 83 ? 5.959 16.471 -32.750 1.00 62.12 83 GLU A CA 1
ATOM 697 C C . GLU A 1 83 ? 4.783 15.945 -31.906 1.00 62.12 83 GLU A C 1
ATOM 699 O O . GLU A 1 83 ? 4.346 14.794 -32.015 1.00 62.12 83 GLU A O 1
ATOM 704 N N . THR A 1 84 ? 4.251 16.817 -31.050 1.00 61.19 84 THR A N 1
ATOM 705 C CA . THR A 1 84 ? 3.062 16.590 -30.212 1.00 61.19 84 THR A CA 1
ATOM 706 C C . THR A 1 84 ? 1.835 16.210 -31.038 1.00 61.19 84 THR A C 1
ATOM 708 O O . THR A 1 84 ? 0.980 15.462 -30.575 1.00 61.19 84 THR A O 1
ATOM 711 N N . GLU A 1 85 ? 1.787 16.618 -32.305 1.00 63.75 85 GLU A N 1
ATOM 712 C CA . GLU A 1 85 ? 0.620 16.490 -33.172 1.00 63.75 85 GLU A CA 1
ATOM 713 C C . GLU A 1 85 ? 0.166 15.035 -33.407 1.00 63.75 85 GLU A C 1
ATOM 715 O O . GLU A 1 85 ? -1.034 14.755 -33.465 1.00 63.75 85 GLU A O 1
ATOM 720 N N . ILE A 1 86 ? 1.096 14.076 -33.514 1.00 63.88 86 ILE A N 1
ATOM 721 C CA . ILE A 1 86 ? 0.750 12.652 -33.696 1.00 63.88 86 ILE A CA 1
ATOM 722 C C . ILE A 1 86 ? 0.211 12.054 -32.391 1.00 63.88 86 ILE A C 1
ATOM 724 O O . ILE A 1 86 ? -0.733 11.256 -32.413 1.00 63.88 86 ILE A O 1
ATOM 728 N N . THR A 1 87 ? 0.802 12.430 -31.259 1.00 66.25 87 THR A N 1
ATOM 729 C CA . THR A 1 87 ? 0.370 11.988 -29.927 1.00 66.25 87 THR A CA 1
ATOM 730 C C . THR A 1 87 ? -1.001 12.576 -29.594 1.00 66.25 87 THR A C 1
ATOM 732 O O . THR A 1 87 ? -1.907 11.835 -29.212 1.00 66.25 87 THR A O 1
ATOM 735 N N . ASP A 1 88 ? -1.213 13.855 -29.895 1.00 75.25 88 ASP A N 1
ATOM 736 C CA . ASP A 1 88 ? -2.475 14.565 -29.692 1.00 75.25 88 ASP A CA 1
ATOM 737 C C . ASP A 1 88 ? -3.592 14.015 -30.582 1.00 75.25 88 ASP A C 1
ATOM 739 O O . ASP A 1 88 ? -4.717 13.831 -30.121 1.00 75.25 88 ASP A O 1
ATOM 743 N N . LYS A 1 89 ? -3.307 13.677 -31.849 1.00 80.50 89 LYS A N 1
ATOM 744 C CA . LYS A 1 89 ? -4.290 13.033 -32.744 1.00 80.50 89 LYS A CA 1
ATOM 745 C C . LYS A 1 89 ? -4.740 11.668 -32.217 1.00 80.50 89 LYS A C 1
ATOM 747 O O . LYS A 1 89 ? -5.922 11.327 -32.338 1.00 80.50 89 LYS A O 1
ATOM 752 N N . LYS A 1 90 ? -3.827 10.889 -31.624 1.00 78.69 90 LYS A N 1
ATOM 753 C CA . LYS A 1 90 ? -4.159 9.602 -30.992 1.00 78.69 90 LYS A CA 1
ATOM 754 C C . LYS A 1 90 ? -5.031 9.813 -29.759 1.00 78.69 90 LYS A C 1
ATOM 756 O O . LYS A 1 90 ? -6.108 9.223 -29.711 1.00 78.69 90 LYS A O 1
ATOM 761 N N . ILE A 1 91 ? -4.615 10.683 -28.836 1.00 83.94 91 ILE A N 1
ATOM 762 C CA . ILE A 1 91 ? -5.368 11.004 -27.613 1.00 83.94 91 ILE A CA 1
ATOM 763 C C . ILE A 1 91 ? -6.774 11.499 -27.974 1.00 83.94 91 ILE A C 1
ATOM 765 O O . ILE A 1 91 ? -7.752 10.892 -27.554 1.00 83.94 91 ILE A O 1
ATOM 769 N N . LYS A 1 92 ? -6.899 12.489 -28.870 1.00 86.75 92 LYS A N 1
ATOM 770 C CA . LYS A 1 92 ? -8.198 13.009 -29.344 1.00 86.75 92 LYS A CA 1
ATOM 771 C C . LYS A 1 92 ? -9.084 11.924 -29.958 1.00 86.75 92 LYS A C 1
ATOM 773 O O . LYS A 1 92 ? -10.302 11.947 -29.802 1.00 86.75 92 LYS A O 1
ATOM 778 N N . THR A 1 93 ? -8.495 10.960 -30.667 1.00 86.56 93 THR A N 1
ATOM 779 C CA . THR A 1 93 ? -9.255 9.845 -31.249 1.00 86.56 93 THR A CA 1
ATOM 780 C C . THR A 1 93 ? -9.772 8.889 -30.178 1.00 86.56 93 THR A C 1
ATOM 782 O O . THR A 1 93 ? -10.927 8.468 -30.272 1.00 86.56 93 THR A O 1
ATOM 785 N N . PHE A 1 94 ? -8.952 8.551 -29.178 1.00 88.06 94 PHE A N 1
ATOM 786 C CA . PHE A 1 94 ? -9.373 7.710 -28.056 1.00 88.06 94 PHE A CA 1
ATOM 787 C C . PHE A 1 94 ? -10.409 8.421 -27.183 1.00 88.06 94 PHE A C 1
ATOM 789 O O . PHE A 1 94 ? -11.435 7.815 -26.883 1.00 88.06 94 PHE A O 1
ATOM 796 N N . GLN A 1 95 ? -10.232 9.713 -26.903 1.00 87.88 95 GLN A N 1
ATOM 797 C CA . GLN A 1 95 ? -11.208 10.521 -26.174 1.00 87.88 95 GLN A CA 1
ATOM 798 C C . GLN A 1 95 ? -12.549 10.558 -26.912 1.00 87.88 95 GLN A C 1
ATOM 800 O O . GLN A 1 95 ? -13.583 10.252 -26.329 1.00 87.88 95 GLN A O 1
ATOM 805 N N . ARG A 1 96 ? -12.542 10.832 -28.225 1.00 89.50 96 ARG A N 1
ATOM 806 C CA . ARG A 1 96 ? -13.769 10.875 -29.038 1.00 89.50 96 ARG A CA 1
ATOM 807 C C . ARG A 1 96 ? -14.516 9.539 -29.081 1.00 89.50 96 ARG A C 1
ATOM 809 O O . ARG A 1 96 ? -15.736 9.539 -29.163 1.00 89.50 96 ARG A O 1
ATOM 816 N N . ARG A 1 97 ? -13.802 8.410 -29.125 1.00 89.56 97 ARG A N 1
ATOM 817 C CA . ARG A 1 97 ? -14.420 7.081 -29.294 1.00 89.56 97 ARG A CA 1
ATOM 818 C C . ARG A 1 97 ? -14.747 6.384 -27.976 1.00 89.56 97 ARG A C 1
ATOM 820 O O . ARG A 1 97 ? -15.677 5.590 -27.948 1.00 89.56 97 ARG A O 1
ATOM 827 N N . TYR A 1 98 ? -13.968 6.643 -26.931 1.00 83.50 98 TYR A N 1
ATOM 828 C CA . TYR A 1 98 ? -13.972 5.851 -25.700 1.00 83.50 98 TYR A CA 1
ATOM 829 C C . TYR A 1 98 ? -13.871 6.700 -24.422 1.00 83.50 98 TYR A C 1
ATOM 831 O O . TYR A 1 98 ? -13.824 6.132 -23.338 1.00 83.50 98 TYR A O 1
ATOM 839 N N . GLY A 1 99 ? -13.800 8.034 -24.521 1.00 89.31 99 GLY A N 1
ATOM 840 C CA . GLY A 1 99 ? -13.714 8.934 -23.362 1.00 89.31 99 GLY A CA 1
ATOM 841 C C . GLY A 1 99 ? -12.412 8.832 -22.558 1.00 89.31 99 GLY A C 1
ATOM 842 O O . GLY A 1 99 ? -12.345 9.342 -21.447 1.00 89.31 99 GLY A O 1
ATOM 843 N N . VAL A 1 100 ? -11.388 8.164 -23.095 1.00 87.00 100 VAL A N 1
ATOM 844 C CA . VAL A 1 100 ? -10.105 7.909 -22.424 1.00 87.00 100 VAL A CA 1
ATOM 845 C C . VAL A 1 100 ? -8.938 8.325 -23.311 1.00 87.00 100 VAL A C 1
ATOM 847 O O . VAL A 1 100 ? -9.085 8.412 -24.525 1.00 87.00 100 VAL A O 1
ATOM 850 N N . ASP A 1 101 ? -7.758 8.530 -22.735 1.00 87.62 101 ASP A N 1
ATOM 851 C CA . ASP A 1 101 ? -6.572 8.969 -23.485 1.00 87.62 101 ASP A CA 1
ATOM 852 C C . ASP A 1 101 ? -5.784 7.793 -24.061 1.00 87.62 101 ASP A C 1
ATOM 854 O O . ASP A 1 101 ? -5.032 7.932 -25.030 1.00 87.62 101 ASP A O 1
ATOM 858 N N . ASN A 1 102 ? -5.942 6.611 -23.460 1.00 87.00 102 ASN A N 1
ATOM 859 C CA . ASN A 1 102 ? -5.241 5.408 -23.873 1.00 87.00 102 ASN A CA 1
ATOM 860 C C . ASN A 1 102 ? -6.109 4.150 -23.754 1.00 87.00 102 ASN A C 1
ATOM 862 O O . ASN A 1 102 ? -7.001 4.044 -22.920 1.00 87.00 102 ASN A O 1
ATOM 866 N N . ALA A 1 103 ? -5.796 3.147 -24.573 1.00 87.56 103 ALA A N 1
ATOM 867 C CA . ALA A 1 103 ? -6.551 1.898 -24.606 1.00 87.56 103 ALA A CA 1
ATOM 868 C C . ALA A 1 103 ? -6.513 1.108 -23.282 1.00 87.56 103 ALA A C 1
ATOM 870 O O . ALA A 1 103 ? -7.444 0.369 -23.001 1.00 87.56 103 ALA A O 1
ATOM 871 N N . GLN A 1 104 ? -5.460 1.242 -22.467 1.00 87.25 104 GLN A N 1
ATOM 872 C CA . GLN A 1 104 ? -5.316 0.503 -21.201 1.00 87.25 104 GLN A CA 1
ATOM 873 C C . GLN A 1 104 ? -6.152 1.098 -20.054 1.00 87.25 104 GLN A C 1
ATOM 875 O O . GLN A 1 104 ? -6.321 0.451 -19.023 1.00 87.25 104 GLN A O 1
ATOM 880 N N . GLN A 1 105 ? -6.703 2.301 -20.235 1.00 85.00 105 GLN A N 1
ATOM 881 C CA . GLN A 1 105 ? -7.731 2.865 -19.358 1.00 85.00 105 GLN A CA 1
ATOM 882 C C . GLN A 1 105 ? -9.104 2.225 -19.599 1.00 85.00 105 GLN A C 1
ATOM 884 O O . GLN A 1 105 ? -9.956 2.299 -18.720 1.00 85.00 105 GLN A O 1
ATOM 889 N N . ILE A 1 106 ? -9.314 1.566 -20.745 1.00 86.38 106 ILE A N 1
ATOM 890 C CA . ILE A 1 106 ? -10.543 0.819 -21.022 1.00 86.38 106 ILE A CA 1
ATOM 891 C C . ILE A 1 106 ? -10.517 -0.471 -20.181 1.00 86.38 106 ILE A C 1
ATOM 893 O O . ILE A 1 106 ? -9.628 -1.306 -20.401 1.00 86.38 106 ILE A O 1
ATOM 897 N N . PRO A 1 107 ? -11.470 -0.680 -19.249 1.00 80.88 107 PRO A N 1
ATOM 898 C CA . PRO A 1 107 ? -11.442 -1.815 -18.323 1.00 80.88 107 PRO A CA 1
ATOM 899 C C . PRO A 1 107 ? -11.334 -3.174 -19.024 1.00 80.88 107 PRO A C 1
ATOM 901 O O . PRO A 1 107 ? -10.500 -3.999 -18.664 1.00 80.88 107 PRO A O 1
ATOM 904 N N . GLU A 1 108 ? -12.088 -3.374 -20.105 1.00 86.38 108 GLU A N 1
ATOM 905 C CA . GLU A 1 108 ? -12.100 -4.626 -20.874 1.00 86.38 108 GLU A CA 1
ATOM 906 C C . GLU A 1 108 ? -10.738 -4.961 -21.500 1.00 86.38 108 GLU A C 1
ATOM 908 O O . GLU A 1 108 ? -10.314 -6.122 -21.543 1.00 86.38 108 GLU A O 1
ATOM 913 N N . VAL A 1 109 ? -10.032 -3.939 -21.992 1.00 88.94 109 VAL A N 1
ATOM 914 C CA . VAL A 1 109 ? -8.699 -4.084 -22.591 1.00 88.94 109 VAL A CA 1
ATOM 915 C C . VAL A 1 109 ? -7.680 -4.417 -21.506 1.00 88.94 109 VAL A C 1
ATOM 917 O O . VAL A 1 109 ? -6.848 -5.316 -21.692 1.00 88.94 109 VAL A O 1
ATOM 920 N N . LYS A 1 110 ? -7.764 -3.733 -20.362 1.00 80.12 110 LYS A N 1
ATOM 921 C CA . LYS A 1 110 ? -6.915 -3.986 -19.195 1.00 80.12 110 LYS A CA 1
ATOM 922 C C . LYS A 1 110 ? -7.102 -5.411 -18.673 1.00 80.12 110 LYS A C 1
ATOM 924 O O . LYS A 1 110 ? -6.118 -6.136 -18.522 1.00 80.12 110 LYS A O 1
ATOM 929 N N . ASP A 1 111 ? -8.343 -5.861 -18.522 1.00 82.81 111 ASP A N 1
ATOM 930 C CA . ASP A 1 111 ? -8.677 -7.209 -18.056 1.00 82.81 111 ASP A CA 1
ATOM 931 C C . ASP A 1 111 ? -8.188 -8.290 -19.018 1.00 82.81 111 ASP A C 1
ATOM 933 O O . ASP A 1 111 ? -7.592 -9.286 -18.599 1.00 82.81 111 ASP A O 1
ATOM 937 N N . ARG A 1 112 ? -8.375 -8.096 -20.329 1.00 88.50 112 ARG A N 1
ATOM 938 C CA . ARG A 1 112 ? -7.850 -9.022 -21.345 1.00 88.50 112 ARG A CA 1
ATOM 939 C C . ARG A 1 112 ? -6.324 -9.111 -21.284 1.00 88.50 112 ARG A C 1
ATOM 941 O O . ARG A 1 112 ? -5.763 -10.205 -21.407 1.00 88.50 112 ARG A O 1
ATOM 948 N N . THR A 1 113 ? -5.660 -7.977 -21.072 1.00 87.94 113 THR A N 1
ATOM 949 C CA . THR A 1 113 ? -4.201 -7.902 -20.924 1.00 87.94 113 THR A CA 1
ATOM 950 C C . THR A 1 113 ? -3.748 -8.663 -19.677 1.00 87.94 113 THR A C 1
ATOM 952 O O . THR A 1 113 ? -2.874 -9.526 -19.769 1.00 87.94 113 THR A O 1
ATOM 955 N N . MET A 1 114 ? -4.399 -8.430 -18.533 1.00 83.25 114 MET A N 1
ATOM 956 C CA . MET A 1 114 ? -4.108 -9.121 -17.274 1.00 83.25 114 MET A CA 1
ATOM 957 C C . MET A 1 114 ? -4.329 -10.633 -17.383 1.00 83.25 114 MET A C 1
ATOM 959 O O . MET A 1 114 ? -3.454 -11.395 -16.979 1.00 83.25 114 MET A O 1
ATOM 963 N N . LYS A 1 115 ? -5.438 -11.082 -17.990 1.00 88.06 115 LYS A N 1
ATOM 964 C CA . LYS A 1 115 ? -5.724 -12.513 -18.224 1.00 88.06 115 LYS A CA 1
ATOM 965 C C . LYS A 1 115 ? -4.663 -13.174 -19.104 1.00 88.06 115 LYS A C 1
ATOM 967 O O . LYS A 1 115 ? -4.228 -14.289 -18.825 1.00 88.06 115 LYS A O 1
ATOM 972 N N . THR A 1 116 ? -4.220 -12.478 -20.151 1.00 91.31 116 THR A N 1
ATOM 973 C CA . THR A 1 116 ? -3.175 -12.983 -21.053 1.00 91.31 116 THR A CA 1
ATOM 974 C C . THR A 1 116 ? -1.833 -13.102 -20.337 1.00 91.31 116 THR A C 1
ATOM 976 O O . THR A 1 116 ? -1.168 -14.130 -20.460 1.00 91.31 116 THR A O 1
ATOM 979 N N . ASN A 1 117 ? -1.448 -12.086 -19.562 1.00 87.75 117 ASN A N 1
ATOM 980 C CA . ASN A 1 117 ? -0.220 -12.118 -18.769 1.00 87.75 117 ASN A CA 1
ATOM 981 C C . ASN A 1 117 ? -0.268 -13.209 -17.701 1.00 87.75 117 ASN A C 1
ATOM 983 O O . ASN A 1 117 ? 0.710 -13.931 -17.535 1.00 87.75 117 ASN A O 1
ATOM 987 N N . LEU A 1 118 ? -1.415 -13.389 -17.044 1.00 85.62 118 LEU A N 1
ATOM 988 C CA . LEU A 1 118 ? -1.599 -14.433 -16.043 1.00 85.62 118 LEU A CA 1
ATOM 989 C C . LEU A 1 118 ? -1.414 -15.823 -16.663 1.00 85.62 118 LEU A C 1
ATOM 991 O O . LEU A 1 118 ? -0.678 -16.637 -16.116 1.00 85.62 118 LEU A O 1
ATOM 995 N N . LYS A 1 119 ? -2.000 -16.067 -17.844 1.00 89.31 119 LYS A N 1
ATOM 996 C CA . LYS A 1 119 ? -1.836 -17.331 -18.580 1.00 89.31 119 LYS A CA 1
ATOM 997 C C . LYS A 1 119 ? -0.388 -17.587 -19.008 1.00 89.31 119 LYS A C 1
ATOM 999 O O . LYS A 1 119 ? 0.048 -18.730 -18.996 1.00 89.31 119 LYS A O 1
ATOM 1004 N N . LYS A 1 120 ? 0.335 -16.549 -19.439 1.00 91.44 120 LYS A N 1
ATOM 1005 C CA . LYS A 1 120 ? 1.703 -16.690 -19.967 1.00 91.44 120 LYS A CA 1
ATOM 1006 C C . LYS A 1 120 ? 2.779 -16.730 -18.883 1.00 91.44 120 LYS A C 1
ATOM 1008 O O . LYS A 1 120 ? 3.753 -17.449 -19.044 1.00 91.44 120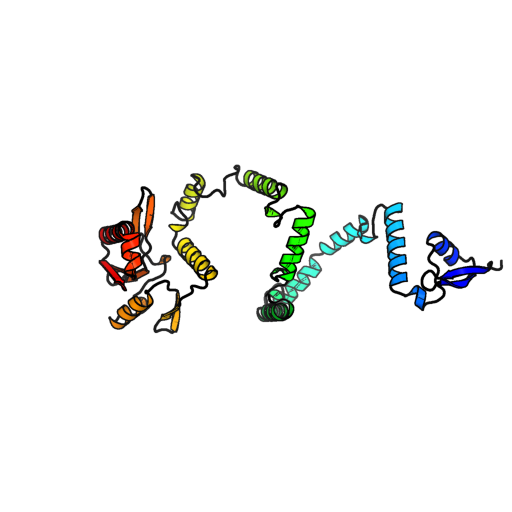 LYS A O 1
ATOM 1013 N N . TYR A 1 121 ? 2.614 -15.948 -17.820 1.00 84.06 121 TYR A N 1
ATOM 1014 C CA . TYR A 1 121 ? 3.682 -15.632 -16.866 1.00 84.06 121 TYR A CA 1
ATOM 1015 C C . TYR A 1 121 ? 3.297 -15.884 -15.402 1.00 84.06 121 TYR A C 1
ATOM 1017 O O . TYR A 1 121 ? 4.081 -15.578 -14.505 1.00 84.06 121 TYR A O 1
ATOM 1025 N N . GLY A 1 122 ? 2.076 -16.363 -15.130 1.00 84.69 122 GLY A N 1
ATOM 1026 C CA . GLY A 1 122 ? 1.581 -16.579 -13.765 1.00 84.69 122 GLY A CA 1
ATOM 1027 C C . GLY A 1 122 ? 1.392 -15.292 -12.951 1.00 84.69 122 GLY A C 1
ATOM 1028 O O . GLY A 1 122 ? 1.195 -15.355 -11.743 1.00 84.69 122 GLY A O 1
ATOM 1029 N N . ALA A 1 123 ? 1.446 -14.119 -13.591 1.00 84.06 123 ALA A N 1
ATOM 1030 C CA . ALA A 1 123 ? 1.300 -12.815 -12.951 1.00 84.06 123 ALA A CA 1
ATOM 1031 C C . ALA A 1 123 ? 0.493 -11.856 -13.836 1.00 84.06 123 ALA A C 1
ATOM 1033 O O . ALA A 1 123 ? 0.506 -11.955 -15.059 1.00 84.06 123 ALA A O 1
ATOM 1034 N N . THR A 1 124 ? -0.178 -10.876 -13.229 1.00 85.50 124 THR A N 1
ATOM 1035 C CA . THR A 1 124 ? -1.001 -9.880 -13.949 1.00 85.50 124 THR A CA 1
ATOM 1036 C C . THR A 1 124 ? -0.183 -8.951 -14.855 1.00 85.50 124 THR A C 1
ATOM 1038 O O . THR A 1 124 ? -0.704 -8.393 -15.822 1.00 85.50 124 THR A O 1
ATOM 1041 N N . ALA A 1 125 ? 1.117 -8.830 -14.587 1.00 87.81 125 ALA A N 1
ATOM 1042 C CA . ALA A 1 125 ? 2.088 -8.134 -15.416 1.00 87.81 125 ALA A CA 1
ATOM 1043 C C . ALA A 1 125 ? 3.397 -8.929 -15.457 1.00 87.81 125 ALA A C 1
ATOM 1045 O O . ALA A 1 125 ? 3.810 -9.489 -14.441 1.00 87.81 125 ALA A O 1
ATOM 1046 N N . TYR A 1 126 ? 4.081 -8.926 -16.605 1.00 87.69 126 TYR A N 1
ATOM 1047 C CA . TYR A 1 126 ? 5.356 -9.632 -16.772 1.00 87.69 126 TYR A CA 1
ATOM 1048 C C . TYR A 1 126 ? 6.408 -9.193 -15.744 1.00 87.69 126 TYR A C 1
ATOM 1050 O O . TYR A 1 126 ? 7.073 -10.033 -15.151 1.00 87.69 126 TYR A O 1
ATOM 1058 N N . VAL A 1 127 ? 6.481 -7.894 -15.436 1.00 87.56 127 VAL A N 1
ATOM 1059 C CA . VAL A 1 127 ? 7.415 -7.352 -14.432 1.00 87.56 127 VAL A CA 1
ATOM 1060 C C . VAL A 1 127 ? 7.185 -7.882 -13.009 1.00 87.56 127 VAL A C 1
ATOM 1062 O O . VAL A 1 127 ? 8.083 -7.823 -12.172 1.00 87.56 127 VAL A O 1
ATOM 1065 N N . ASN A 1 128 ? 5.992 -8.418 -12.736 1.00 85.25 128 ASN A N 1
ATOM 1066 C CA . ASN A 1 128 ? 5.639 -9.028 -11.456 1.00 85.25 128 ASN A CA 1
ATOM 1067 C C . ASN A 1 128 ? 5.835 -10.552 -11.452 1.00 85.25 128 ASN A C 1
ATOM 1069 O O . ASN A 1 128 ? 5.704 -11.165 -10.389 1.00 85.25 128 ASN A O 1
ATOM 1073 N N . SER A 1 129 ? 6.148 -11.156 -12.604 1.00 90.00 129 SER A N 1
ATOM 1074 C CA . SER A 1 129 ? 6.442 -12.585 -12.717 1.00 90.00 129 SER A CA 1
ATOM 1075 C C . SER A 1 129 ? 7.721 -12.951 -11.963 1.00 90.00 129 SER A C 1
ATOM 1077 O O . SER A 1 129 ? 8.639 -12.138 -11.817 1.00 90.00 129 SER A O 1
ATOM 1079 N N . ASN A 1 130 ? 7.789 -14.192 -11.484 1.00 90.12 130 ASN A N 1
ATOM 1080 C CA . ASN A 1 130 ? 8.979 -14.698 -10.797 1.00 90.12 130 ASN A CA 1
ATOM 1081 C C . ASN A 1 130 ? 10.192 -14.759 -11.734 1.00 90.12 130 ASN A C 1
ATOM 1083 O O . ASN A 1 130 ? 11.304 -14.467 -11.304 1.00 90.12 130 ASN A O 1
ATOM 1087 N N . GLU A 1 131 ? 9.961 -15.064 -13.013 1.00 92.31 131 GLU A N 1
ATOM 1088 C CA . GLU A 1 131 ? 10.986 -15.050 -14.059 1.00 92.31 131 GLU A CA 1
ATOM 1089 C C . GLU A 1 131 ? 11.657 -13.676 -14.156 1.00 92.31 131 GLU A C 1
ATOM 1091 O O . GLU A 1 131 ? 12.868 -13.560 -13.971 1.00 92.31 131 GLU A O 1
ATOM 1096 N N . TYR A 1 132 ? 10.871 -12.614 -14.356 1.00 91.69 132 TYR A N 1
ATOM 1097 C CA . TYR A 1 132 ? 11.419 -11.264 -14.472 1.00 91.69 132 TYR A CA 1
ATOM 1098 C C . TYR A 1 132 ? 12.110 -10.800 -13.188 1.00 91.69 132 TYR A C 1
ATOM 1100 O O . TYR A 1 132 ? 13.166 -10.169 -13.246 1.00 91.69 132 TYR A O 1
ATOM 1108 N N . LYS A 1 133 ? 11.539 -11.116 -12.017 1.00 90.25 133 LYS A N 1
ATOM 1109 C CA . LYS A 1 133 ? 12.162 -10.794 -10.724 1.00 90.25 133 LYS A CA 1
ATOM 1110 C C . LYS A 1 133 ? 13.547 -11.421 -10.606 1.00 90.25 133 LYS A C 1
ATOM 1112 O O . LYS A 1 133 ? 14.458 -10.724 -10.174 1.00 90.25 133 LYS A O 1
ATOM 1117 N N . LYS A 1 134 ? 13.705 -12.681 -11.026 1.00 92.25 134 LYS A N 1
ATOM 1118 C CA . LYS A 1 134 ? 14.993 -13.379 -11.022 1.00 92.25 134 LYS A CA 1
ATOM 1119 C C . LYS A 1 134 ? 15.984 -12.736 -11.989 1.00 92.25 134 LYS A C 1
ATOM 1121 O O . LYS A 1 134 ? 17.059 -12.356 -11.558 1.00 92.25 134 LYS A O 1
ATOM 1126 N N . ILE A 1 135 ? 15.587 -12.506 -13.244 1.00 92.38 135 ILE A N 1
ATOM 1127 C CA . ILE A 1 135 ? 16.441 -11.839 -14.247 1.00 92.38 135 ILE A CA 1
ATOM 1128 C C . ILE A 1 135 ? 16.934 -10.482 -13.730 1.00 92.38 135 ILE A C 1
ATOM 1130 O O . ILE A 1 135 ? 18.110 -10.150 -13.849 1.00 92.38 135 ILE A O 1
ATOM 1134 N N . ARG A 1 136 ? 16.032 -9.693 -13.135 1.00 92.69 136 ARG A N 1
ATOM 1135 C CA . ARG A 1 136 ? 16.372 -8.393 -12.550 1.00 92.69 136 ARG A CA 1
ATOM 1136 C C . ARG A 1 136 ? 17.353 -8.538 -11.386 1.00 92.69 136 ARG A C 1
ATOM 1138 O O . ARG A 1 136 ? 18.283 -7.749 -11.299 1.00 92.69 136 ARG A O 1
ATOM 1145 N N . MET A 1 137 ? 17.116 -9.493 -10.492 1.00 90.50 137 MET A N 1
ATOM 1146 C CA . MET A 1 137 ? 17.969 -9.747 -9.332 1.00 90.50 137 MET A CA 1
ATOM 1147 C C . MET A 1 137 ? 19.377 -10.159 -9.764 1.00 90.50 137 MET A C 1
ATOM 1149 O O . MET A 1 137 ? 20.341 -9.549 -9.321 1.00 90.50 137 MET A O 1
ATOM 1153 N N . ASP A 1 138 ? 19.477 -11.121 -10.683 1.00 93.38 138 ASP A N 1
ATOM 1154 C CA . ASP A 1 138 ? 20.744 -11.638 -11.202 1.00 93.38 138 ASP A CA 1
ATOM 1155 C C . ASP A 1 138 ? 21.561 -10.515 -11.860 1.00 93.38 138 ASP A C 1
ATOM 1157 O O . ASP A 1 138 ? 22.757 -10.397 -11.612 1.00 93.38 138 ASP A O 1
ATOM 1161 N N . PHE A 1 139 ? 20.906 -9.641 -12.635 1.00 93.06 139 PHE A N 1
ATOM 1162 C CA . PHE A 1 139 ? 21.546 -8.476 -13.251 1.00 93.06 139 PHE A CA 1
ATOM 1163 C C . PHE A 1 139 ? 22.046 -7.450 -12.221 1.00 93.06 139 PHE A C 1
ATOM 1165 O O . PHE A 1 139 ? 23.166 -6.957 -12.322 1.00 93.06 139 PHE A O 1
ATOM 1172 N N . ILE A 1 140 ? 21.232 -7.106 -11.216 1.00 92.44 140 ILE A N 1
ATOM 1173 C CA . ILE A 1 140 ? 21.653 -6.148 -10.179 1.00 92.44 140 ILE A CA 1
ATOM 1174 C C . ILE A 1 140 ? 22.798 -6.746 -9.354 1.00 92.44 140 ILE A C 1
ATOM 1176 O O . ILE A 1 140 ? 23.762 -6.043 -9.060 1.00 92.44 140 ILE A O 1
ATOM 1180 N N . ASN A 1 141 ? 22.727 -8.036 -9.030 1.00 92.88 141 ASN A N 1
ATOM 1181 C CA . ASN A 1 141 ? 23.768 -8.724 -8.282 1.00 92.88 141 ASN A CA 1
ATOM 1182 C C . ASN A 1 141 ? 25.078 -8.797 -9.088 1.00 92.88 141 ASN A C 1
ATOM 1184 O O . ASN A 1 141 ? 26.134 -8.504 -8.536 1.00 92.88 141 ASN A O 1
ATOM 1188 N N . SER A 1 142 ? 25.023 -9.067 -10.400 1.00 93.56 142 SER A N 1
ATOM 1189 C CA . SER A 1 142 ? 26.225 -9.099 -11.247 1.00 93.56 142 SER A CA 1
ATOM 1190 C C . SER A 1 142 ? 26.914 -7.742 -11.388 1.00 93.56 142 SER A C 1
ATOM 1192 O O . SER A 1 142 ? 28.138 -7.689 -11.451 1.00 93.56 142 SER A O 1
ATOM 1194 N N . GLU A 1 143 ? 26.146 -6.652 -11.447 1.00 93.19 143 GLU A N 1
ATOM 1195 C CA . GLU A 1 143 ? 26.689 -5.297 -11.621 1.00 93.19 143 GLU A CA 1
ATOM 1196 C C . GLU A 1 143 ? 27.105 -4.647 -10.293 1.00 93.19 143 GLU A C 1
ATOM 1198 O O . GLU A 1 143 ? 28.090 -3.912 -10.238 1.00 93.19 143 GLU A O 1
ATOM 1203 N N . TYR A 1 144 ? 26.357 -4.898 -9.214 1.00 90.38 144 TYR A N 1
ATOM 1204 C CA . TYR A 1 144 ? 26.4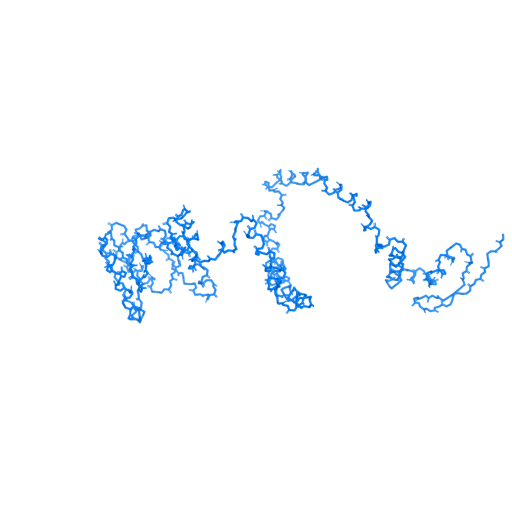72 -4.143 -7.960 1.00 90.38 144 TYR A CA 1
ATOM 1205 C C . TYR A 1 144 ? 26.739 -5.003 -6.717 1.00 90.38 144 TYR A C 1
ATOM 1207 O O . TYR A 1 144 ? 26.901 -4.447 -5.631 1.00 90.38 144 TYR A O 1
ATOM 1215 N N . GLY A 1 145 ? 26.751 -6.335 -6.829 1.00 91.94 145 GLY A N 1
ATOM 1216 C CA . GLY A 1 145 ? 26.967 -7.253 -5.701 1.00 91.94 145 GLY A CA 1
ATOM 1217 C C . GLY A 1 145 ? 25.859 -7.234 -4.641 1.00 91.94 145 GLY A C 1
ATOM 1218 O O . GLY A 1 145 ? 26.050 -7.749 -3.542 1.00 91.94 145 GLY A O 1
ATOM 1219 N N . VAL A 1 146 ? 24.714 -6.619 -4.947 1.00 92.06 146 VAL A N 1
ATOM 1220 C CA . VAL A 1 146 ? 23.553 -6.510 -4.057 1.00 92.06 146 VAL A CA 1
ATOM 1221 C C . VAL A 1 146 ? 22.294 -6.983 -4.764 1.00 92.06 146 VAL A C 1
ATOM 1223 O O . VAL A 1 146 ? 22.181 -6.939 -5.983 1.00 92.06 146 VAL A O 1
ATOM 1226 N N . ASP A 1 147 ? 21.311 -7.387 -3.979 1.00 88.69 147 ASP A N 1
ATOM 1227 C CA . ASP A 1 147 ? 20.043 -7.918 -4.474 1.00 88.69 147 ASP A CA 1
ATOM 1228 C C . ASP A 1 147 ? 19.118 -6.825 -5.030 1.00 88.69 147 ASP A C 1
ATOM 1230 O O . ASP A 1 147 ? 18.339 -7.018 -5.966 1.00 88.69 147 ASP A O 1
ATOM 1234 N N . TYR A 1 148 ? 19.217 -5.625 -4.465 1.00 91.12 148 TYR A N 1
ATOM 1235 C CA . TYR A 1 148 ? 18.393 -4.494 -4.861 1.00 91.12 148 TYR A CA 1
ATOM 1236 C C . TYR A 1 148 ? 19.263 -3.266 -5.058 1.00 91.12 148 TYR A C 1
ATOM 1238 O O . TYR A 1 148 ? 20.054 -2.912 -4.190 1.00 91.12 148 TYR A O 1
ATOM 1246 N N . TYR A 1 149 ? 19.041 -2.541 -6.157 1.00 90.75 149 TYR A N 1
ATOM 1247 C CA . TYR A 1 149 ? 19.765 -1.298 -6.439 1.00 90.75 149 TYR A CA 1
ATOM 1248 C C . TYR A 1 149 ? 19.635 -0.270 -5.300 1.00 90.75 149 TYR A C 1
ATOM 1250 O O . TYR A 1 149 ? 20.553 0.501 -5.039 1.00 90.75 149 TYR A O 1
ATOM 1258 N N . THR A 1 150 ? 18.527 -0.305 -4.554 1.00 91.12 150 THR A N 1
ATOM 1259 C CA . THR A 1 150 ? 18.299 0.546 -3.378 1.00 91.12 150 THR A CA 1
ATOM 1260 C C . THR A 1 150 ? 19.273 0.293 -2.221 1.00 91.12 150 THR A C 1
ATOM 1262 O O . THR A 1 150 ? 19.401 1.142 -1.341 1.00 91.12 150 THR A O 1
ATOM 1265 N N . GLN A 1 151 ? 19.968 -0.847 -2.212 1.00 91.25 151 GLN A N 1
ATOM 1266 C CA . GLN A 1 151 ? 20.992 -1.185 -1.222 1.00 91.25 151 GLN A CA 1
ATOM 1267 C C . GLN A 1 151 ? 22.373 -0.627 -1.581 1.00 91.25 151 GLN A C 1
ATOM 1269 O O . GLN A 1 151 ? 23.242 -0.583 -0.707 1.00 91.25 151 GLN A O 1
ATOM 1274 N N . THR A 1 152 ? 22.574 -0.176 -2.823 1.00 93.38 152 THR A N 1
ATOM 1275 C CA . THR A 1 152 ? 23.840 0.432 -3.248 1.00 93.38 152 THR A CA 1
ATOM 1276 C C . THR A 1 152 ? 24.098 1.734 -2.495 1.00 93.38 152 THR A C 1
ATOM 1278 O O . THR A 1 152 ? 23.178 2.505 -2.197 1.00 93.38 152 THR A O 1
ATOM 1281 N N . ASP A 1 153 ? 25.366 2.018 -2.211 1.00 92.62 153 ASP A N 1
ATOM 1282 C CA . ASP A 1 153 ? 25.741 3.264 -1.539 1.00 92.62 153 ASP A CA 1
ATOM 1283 C C . ASP A 1 153 ? 25.499 4.488 -2.427 1.00 92.62 153 ASP A C 1
ATOM 1285 O O . ASP A 1 153 ? 25.148 5.559 -1.927 1.00 92.62 153 ASP A O 1
ATOM 1289 N N . GLU A 1 154 ? 25.575 4.317 -3.751 1.00 93.56 154 GLU A N 1
ATOM 1290 C CA . GLU A 1 154 ? 25.178 5.342 -4.713 1.00 93.56 154 GLU A CA 1
ATOM 1291 C C . GLU A 1 154 ? 23.718 5.761 -4.508 1.00 93.56 154 GLU A C 1
ATOM 1293 O O . GLU A 1 154 ? 23.429 6.957 -4.377 1.00 93.56 154 GLU A O 1
ATOM 1298 N N . PHE A 1 155 ? 22.797 4.791 -4.454 1.00 93.69 155 PHE A N 1
ATOM 1299 C CA . PHE A 1 155 ? 21.385 5.075 -4.237 1.00 93.69 155 PHE A CA 1
ATOM 1300 C C . PHE A 1 155 ? 21.157 5.748 -2.883 1.00 93.69 155 PHE A C 1
ATOM 1302 O O . PHE A 1 155 ? 20.488 6.782 -2.831 1.00 93.69 155 PHE A O 1
ATOM 1309 N N . LYS A 1 156 ? 21.747 5.222 -1.799 1.00 90.25 156 LYS A N 1
ATOM 1310 C CA . LYS A 1 156 ? 21.622 5.813 -0.453 1.00 90.25 156 LYS A CA 1
ATOM 1311 C C . LYS A 1 156 ? 22.090 7.269 -0.431 1.00 90.25 156 LYS A C 1
ATOM 1313 O O . LYS A 1 156 ? 21.403 8.125 0.127 1.00 90.25 156 LYS A O 1
ATOM 1318 N N . ARG A 1 157 ? 23.223 7.572 -1.077 1.00 92.25 157 ARG A N 1
ATOM 1319 C CA . ARG A 1 157 ? 23.768 8.934 -1.166 1.00 92.25 157 ARG A CA 1
ATOM 1320 C C . ARG A 1 157 ? 22.838 9.863 -1.944 1.00 92.25 157 ARG A C 1
ATOM 1322 O O . ARG A 1 157 ? 22.546 10.956 -1.465 1.00 92.25 157 ARG A O 1
ATOM 1329 N N . LYS A 1 158 ? 22.352 9.430 -3.114 1.0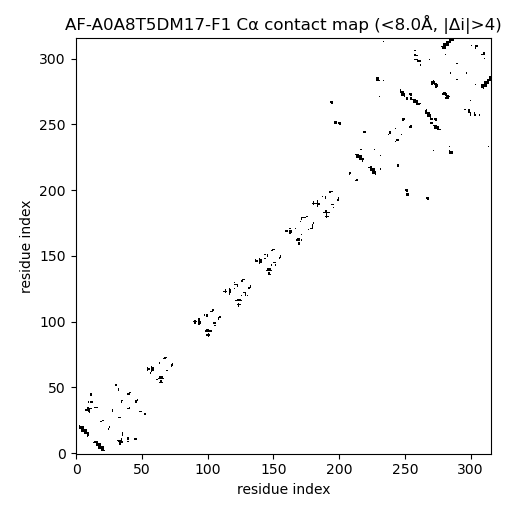0 93.81 158 LYS A N 1
ATOM 1330 C CA . LYS A 1 158 ? 21.404 10.206 -3.934 1.00 93.81 158 LYS A CA 1
ATOM 1331 C C . LYS A 1 158 ? 20.096 10.460 -3.186 1.00 93.81 158 LYS A C 1
ATOM 1333 O O . LYS A 1 158 ? 19.633 11.594 -3.151 1.00 93.81 158 LYS A O 1
ATOM 1338 N N . ALA A 1 159 ? 19.544 9.437 -2.533 1.00 89.81 159 ALA A N 1
ATOM 1339 C CA . ALA A 1 159 ? 18.334 9.564 -1.728 1.00 89.81 159 ALA A CA 1
ATOM 1340 C C . ALA A 1 159 ? 18.521 10.588 -0.597 1.00 89.81 159 ALA A C 1
ATOM 1342 O O . ALA A 1 159 ? 17.707 11.498 -0.459 1.00 89.81 159 ALA A O 1
ATOM 1343 N N . LYS A 1 160 ? 19.628 10.501 0.154 1.00 89.19 160 LYS A N 1
ATOM 1344 C CA . LYS A 1 160 ? 19.966 11.462 1.214 1.00 89.19 160 LYS A CA 1
ATOM 1345 C C . LYS A 1 160 ? 20.096 12.889 0.676 1.00 89.19 160 LYS A C 1
ATOM 1347 O O . LYS A 1 160 ? 19.523 13.809 1.253 1.00 89.19 160 LYS A O 1
ATOM 1352 N N . GLN A 1 161 ? 20.800 13.064 -0.441 1.00 92.75 161 GLN A N 1
ATOM 1353 C CA . GLN A 1 161 ? 20.979 14.365 -1.085 1.00 92.75 161 GLN A CA 1
ATOM 1354 C C . GLN A 1 161 ? 19.634 14.983 -1.493 1.00 92.75 161 GLN A C 1
ATOM 1356 O O . GLN A 1 161 ? 19.362 16.121 -1.132 1.00 92.75 161 GLN A O 1
ATOM 1361 N N . THR A 1 162 ? 18.754 14.224 -2.150 1.00 91.25 162 THR A N 1
ATOM 1362 C CA . THR A 1 162 ? 17.426 14.720 -2.547 1.00 91.25 162 THR A CA 1
ATOM 1363 C C . THR A 1 162 ? 16.559 15.113 -1.348 1.00 91.25 162 THR A C 1
ATOM 1365 O O . THR A 1 162 ? 15.804 16.079 -1.433 1.00 91.25 162 THR A O 1
ATOM 1368 N N . ILE A 1 163 ? 16.647 14.384 -0.231 1.00 88.50 163 ILE A N 1
ATOM 1369 C CA . ILE A 1 163 ? 15.910 14.726 0.995 1.00 88.50 163 ILE A CA 1
ATOM 1370 C C . ILE A 1 163 ? 16.423 16.059 1.564 1.00 88.50 163 ILE A C 1
ATOM 1372 O O . ILE A 1 163 ? 15.616 16.935 1.873 1.00 88.50 163 ILE A O 1
ATOM 1376 N N . ILE A 1 164 ? 17.745 16.244 1.631 1.00 90.19 164 ILE A N 1
ATOM 1377 C CA . ILE A 1 164 ? 18.361 17.497 2.094 1.00 90.19 164 ILE A CA 1
ATOM 1378 C C . ILE A 1 164 ? 18.001 18.661 1.163 1.00 90.19 164 ILE A C 1
ATOM 1380 O O . ILE A 1 164 ? 17.600 19.712 1.645 1.00 90.19 164 ILE A O 1
ATOM 1384 N N . GLU A 1 165 ? 18.086 18.481 -0.155 1.00 92.31 165 GLU A N 1
ATOM 1385 C CA . GLU A 1 165 ? 17.760 19.524 -1.138 1.00 92.31 165 GLU A CA 1
ATOM 1386 C C . GLU A 1 165 ? 16.295 19.971 -1.052 1.00 92.31 165 GLU A C 1
ATOM 1388 O O . GLU A 1 165 ? 16.008 21.162 -1.139 1.00 92.31 165 GLU A O 1
ATOM 1393 N N . LYS A 1 166 ? 15.358 19.032 -0.869 1.00 88.38 166 LYS A N 1
ATOM 1394 C CA . LYS A 1 166 ? 13.921 19.348 -0.815 1.00 88.38 166 LYS A CA 1
ATOM 1395 C C . LYS A 1 166 ? 13.458 19.887 0.531 1.00 88.38 166 LYS A C 1
ATOM 1397 O O . LYS A 1 166 ? 12.506 20.661 0.567 1.00 88.38 166 LYS A O 1
ATOM 1402 N N . TYR A 1 167 ? 14.068 19.435 1.622 1.00 83.38 167 TYR A N 1
ATOM 1403 C CA . TYR A 1 167 ? 13.533 19.657 2.966 1.00 83.38 167 TYR A CA 1
ATOM 1404 C C . TYR A 1 167 ? 14.523 20.312 3.936 1.00 83.38 167 TYR A C 1
ATOM 1406 O O . TYR A 1 167 ? 14.174 20.537 5.093 1.00 83.38 167 TYR A O 1
ATOM 1414 N N . GLY A 1 168 ? 15.749 20.607 3.496 1.00 85.56 168 GLY A N 1
ATOM 1415 C CA . GLY A 1 168 ? 16.786 21.282 4.284 1.00 85.56 168 GLY A CA 1
ATOM 1416 C C . GLY A 1 168 ? 17.440 20.426 5.373 1.00 85.56 168 GLY A C 1
ATOM 1417 O O . GLY A 1 168 ? 18.189 20.952 6.189 1.00 85.56 168 GLY A O 1
ATOM 1418 N N . ARG A 1 169 ? 17.148 19.122 5.430 1.00 80.94 169 ARG A N 1
ATOM 1419 C CA . ARG A 1 169 ? 17.582 18.214 6.508 1.00 80.94 169 ARG A CA 1
ATOM 1420 C C . ARG A 1 169 ? 17.531 16.754 6.083 1.00 80.94 169 ARG A C 1
ATOM 1422 O O . ARG A 1 169 ? 16.760 16.404 5.200 1.00 80.94 169 ARG A O 1
ATOM 1429 N N . GLU A 1 170 ? 18.322 15.894 6.720 1.00 83.19 170 GLU A N 1
ATOM 1430 C CA . GLU A 1 170 ? 18.469 14.481 6.328 1.00 83.19 170 GLU A CA 1
ATOM 1431 C C . GLU A 1 170 ? 17.430 13.528 6.939 1.00 83.19 170 GLU A C 1
ATOM 1433 O O . GLU A 1 170 ? 17.135 12.475 6.377 1.00 83.19 170 GLU A O 1
ATOM 1438 N N . ASP A 1 171 ? 16.856 13.890 8.083 1.00 80.25 171 ASP A N 1
ATOM 1439 C CA . ASP A 1 171 ? 16.014 13.035 8.921 1.00 80.25 171 ASP A CA 1
ATOM 1440 C C . ASP A 1 171 ? 14.512 13.242 8.678 1.00 80.25 171 ASP A C 1
ATOM 1442 O O . ASP A 1 171 ? 13.680 12.789 9.460 1.00 80.25 171 ASP A O 1
ATOM 1446 N N . TYR A 1 172 ? 14.142 13.891 7.572 1.00 78.12 172 TYR A N 1
ATOM 1447 C CA . TYR A 1 172 ? 12.761 14.283 7.271 1.00 78.12 172 TYR A CA 1
ATOM 1448 C C . TYR A 1 172 ? 11.746 13.124 7.316 1.00 78.12 172 TYR A C 1
ATOM 1450 O O . TYR A 1 172 ? 10.603 13.322 7.730 1.00 78.12 172 TYR A O 1
ATOM 1458 N N . PHE A 1 173 ? 12.158 11.927 6.882 1.00 77.06 173 PHE A N 1
ATOM 1459 C CA . PHE A 1 173 ? 11.335 10.709 6.884 1.00 77.06 173 PHE A CA 1
ATOM 1460 C C . PHE A 1 173 ? 11.604 9.795 8.087 1.00 77.06 173 PHE A C 1
ATOM 1462 O O . PHE A 1 173 ? 11.059 8.693 8.163 1.00 77.06 173 PHE A O 1
ATOM 1469 N N . LYS A 1 174 ? 12.456 10.216 9.027 1.00 81.00 174 LYS A N 1
ATOM 1470 C CA . LYS A 1 174 ? 12.742 9.436 10.227 1.00 81.00 174 LYS A CA 1
ATOM 1471 C C . LYS A 1 174 ? 11.540 9.518 11.165 1.00 81.00 174 LYS A C 1
ATOM 1473 O O . LYS A 1 174 ? 11.234 10.570 11.720 1.00 81.00 174 LYS A O 1
ATOM 1478 N N . PHE A 1 175 ? 10.864 8.388 11.345 1.00 77.88 175 PHE A N 1
ATOM 1479 C CA . PHE A 1 175 ? 9.748 8.277 12.279 1.00 77.88 175 PHE A CA 1
ATOM 1480 C C . PHE A 1 175 ? 10.189 8.617 13.710 1.00 77.88 175 PHE A C 1
ATOM 1482 O O . PHE A 1 175 ? 11.257 8.200 14.161 1.00 77.88 175 PHE A O 1
ATOM 1489 N N . GLY A 1 176 ? 9.344 9.361 14.428 1.00 77.38 176 GLY A N 1
ATOM 1490 C CA . GLY A 1 176 ? 9.541 9.690 15.845 1.00 77.38 176 GLY A CA 1
ATOM 1491 C C . GLY A 1 176 ? 10.388 10.934 16.135 1.00 77.38 176 GLY A C 1
ATOM 1492 O O . GLY A 1 176 ? 10.549 11.280 17.306 1.00 77.38 176 GLY A O 1
ATOM 1493 N N . THR A 1 177 ? 10.896 11.640 15.117 1.00 85.69 177 THR A N 1
ATOM 1494 C CA . THR A 1 177 ? 11.497 12.971 15.320 1.00 85.69 177 THR A CA 1
ATOM 1495 C C . THR A 1 177 ? 10.440 13.970 15.798 1.00 85.69 177 THR A C 1
ATOM 1497 O O . THR A 1 177 ? 9.235 13.759 15.623 1.00 85.69 177 THR A O 1
ATOM 1500 N N . LYS A 1 178 ? 10.871 15.056 16.453 1.00 86.31 178 LYS A N 1
ATOM 1501 C CA . LYS A 1 178 ? 9.950 16.097 16.932 1.00 86.31 178 LYS A CA 1
ATOM 1502 C C . LYS A 1 178 ? 9.145 16.671 15.766 1.00 86.31 178 LYS A C 1
ATOM 1504 O O . LYS A 1 178 ? 7.930 16.706 15.820 1.00 86.31 178 LYS A O 1
ATOM 1509 N N . GLU A 1 179 ? 9.807 16.986 14.667 1.00 85.38 179 GLU A N 1
ATOM 1510 C CA . GLU A 1 179 ? 9.178 17.628 13.518 1.00 85.38 179 GLU A CA 1
ATOM 1511 C C . GLU A 1 179 ? 8.298 16.670 12.712 1.00 85.38 179 GLU A C 1
ATOM 1513 O O . GLU A 1 179 ? 7.357 17.109 12.055 1.00 85.38 179 GLU A O 1
ATOM 1518 N N . PHE A 1 180 ? 8.586 15.361 12.744 1.00 87.00 180 PHE A N 1
ATOM 1519 C CA . PHE A 1 180 ? 7.643 14.366 12.238 1.00 87.00 180 PHE A CA 1
ATOM 1520 C C . PHE A 1 180 ? 6.340 14.423 13.042 1.00 87.00 180 PHE A C 1
ATOM 1522 O O . PHE A 1 180 ? 5.268 14.468 12.445 1.00 87.00 180 PHE A O 1
ATOM 1529 N N . ARG A 1 181 ? 6.431 14.464 14.380 1.00 88.62 181 ARG A N 1
ATOM 1530 C CA . ARG A 1 181 ? 5.257 14.590 15.256 1.00 88.62 181 ARG A CA 1
ATOM 1531 C C . ARG A 1 181 ? 4.529 15.913 15.037 1.00 88.62 181 ARG A C 1
ATOM 1533 O O . ARG A 1 181 ? 3.320 15.880 14.855 1.00 88.62 181 ARG A O 1
ATOM 1540 N N . ASP A 1 182 ? 5.252 17.030 14.961 1.00 89.44 182 ASP A N 1
ATOM 1541 C CA . ASP A 1 182 ? 4.674 18.360 14.727 1.00 89.44 182 ASP A CA 1
ATOM 1542 C C . ASP A 1 182 ? 3.895 18.396 13.399 1.00 89.44 182 ASP A C 1
ATOM 1544 O O . ASP A 1 182 ? 2.746 18.827 13.367 1.00 89.44 182 ASP A O 1
ATOM 1548 N N . ARG A 1 183 ? 4.460 17.841 12.316 1.00 87.31 183 ARG A N 1
ATOM 1549 C CA . ARG A 1 183 ? 3.765 17.723 11.021 1.00 87.31 183 ARG A CA 1
ATOM 1550 C C . ARG A 1 183 ? 2.551 16.800 11.085 1.00 87.31 183 ARG A C 1
ATOM 1552 O O . ARG A 1 183 ? 1.539 17.062 10.444 1.00 87.31 183 ARG A O 1
ATOM 1559 N N . MET A 1 184 ? 2.663 15.681 11.794 1.00 91.12 184 MET A N 1
ATOM 1560 C CA . MET A 1 184 ? 1.545 14.754 11.960 1.00 91.12 184 MET A CA 1
ATOM 1561 C C . MET A 1 184 ? 0.389 15.419 12.719 1.00 91.12 184 MET A C 1
ATOM 1563 O O . MET A 1 184 ? -0.765 15.243 12.332 1.00 91.12 184 MET A O 1
ATOM 1567 N N . VAL A 1 185 ? 0.694 16.246 13.722 1.00 92.25 185 VAL A N 1
ATOM 1568 C CA . VAL A 1 185 ? -0.295 17.082 14.414 1.00 92.25 185 VAL A CA 1
ATOM 1569 C C . VAL A 1 185 ? -0.881 18.136 13.474 1.00 92.25 185 VAL A C 1
ATOM 1571 O O . VAL A 1 185 ? -2.097 18.276 13.430 1.00 92.25 185 VAL A O 1
ATOM 1574 N N . GLU A 1 186 ? -0.062 18.829 12.682 1.00 92.62 186 GLU A N 1
ATOM 1575 C CA . GLU A 1 186 ? -0.523 19.847 11.724 1.00 92.62 186 GLU A CA 1
ATOM 1576 C C . GLU A 1 186 ? -1.492 19.277 10.676 1.00 92.62 186 GLU A C 1
ATOM 1578 O O . GLU A 1 186 ? -2.532 19.869 10.399 1.00 92.62 186 GLU A O 1
ATOM 1583 N N . LEU A 1 187 ? -1.163 18.119 10.097 1.00 91.50 187 LEU A N 1
ATOM 1584 C CA . LEU A 1 187 ? -1.935 17.525 9.003 1.00 91.50 187 LEU A CA 1
ATOM 1585 C C . LEU A 1 187 ? -3.120 16.679 9.481 1.00 91.50 187 LEU A C 1
ATOM 1587 O O . LEU A 1 187 ? -4.128 16.597 8.783 1.00 91.50 187 LEU A O 1
ATOM 1591 N N . TYR A 1 188 ? -2.980 16.007 10.626 1.00 92.56 188 TYR A N 1
ATOM 1592 C CA . TYR A 1 188 ? -3.898 14.946 11.061 1.00 92.56 188 TYR A CA 1
ATOM 1593 C C . TYR A 1 188 ? -4.344 15.074 12.525 1.00 92.56 188 TYR A C 1
ATOM 1595 O O . TYR A 1 188 ? -5.044 14.195 13.024 1.00 92.56 188 TYR A O 1
ATOM 1603 N N . GLY A 1 189 ? -3.915 16.114 13.246 1.00 91.88 189 GLY A N 1
ATOM 1604 C CA . GLY A 1 189 ? -4.288 16.355 14.645 1.00 91.88 189 GLY A CA 1
ATOM 1605 C C . GLY A 1 189 ? -3.679 15.384 15.662 1.00 91.88 189 GLY A C 1
ATOM 1606 O O . GLY A 1 189 ? -3.989 15.468 16.847 1.00 91.88 189 GLY A O 1
ATOM 1607 N N . VAL A 1 190 ? -2.809 14.458 15.242 1.00 91.69 190 VAL A N 1
ATOM 1608 C CA . VAL A 1 190 ? -2.234 13.424 16.117 1.00 91.69 190 VAL A CA 1
ATOM 1609 C C . VAL A 1 190 ? -0.731 13.287 15.922 1.00 91.69 190 VAL A C 1
ATOM 1611 O O . VAL A 1 190 ? -0.247 13.322 14.804 1.00 91.69 190 VAL A O 1
ATOM 1614 N N . GLU A 1 191 ? 0.030 13.052 16.992 1.00 91.06 191 GLU A N 1
ATOM 1615 C CA . GLU A 1 191 ? 1.493 12.886 16.889 1.00 91.06 191 GLU A CA 1
ATOM 1616 C C . GLU A 1 191 ? 1.920 11.549 16.266 1.00 91.06 191 GLU A C 1
ATOM 1618 O O . GLU A 1 191 ? 2.948 11.452 15.595 1.00 91.06 191 GLU A O 1
ATOM 1623 N N . ASN A 1 192 ? 1.158 10.487 16.536 1.00 89.56 192 ASN A N 1
ATOM 1624 C CA . ASN A 1 192 ? 1.462 9.134 16.087 1.00 89.56 192 ASN A CA 1
ATOM 1625 C C . ASN A 1 192 ? 0.460 8.727 15.000 1.00 89.56 192 ASN A C 1
ATOM 1627 O O . ASN A 1 192 ? -0.742 8.769 15.269 1.00 89.56 192 ASN A O 1
ATOM 1631 N N . PRO A 1 193 ? 0.914 8.254 13.823 1.00 91.69 193 PRO A N 1
ATOM 1632 C CA . PRO A 1 193 ? 0.028 7.762 12.774 1.00 91.69 193 PRO A CA 1
ATOM 1633 C C . PRO A 1 193 ? -0.987 6.724 13.260 1.00 91.69 193 PRO A C 1
ATOM 1635 O O . PRO A 1 193 ? -2.140 6.771 12.857 1.00 91.69 193 PRO A O 1
ATOM 1638 N N . MET A 1 194 ? -0.608 5.834 14.182 1.00 91.06 194 MET A N 1
ATOM 1639 C CA . MET A 1 194 ? -1.519 4.811 14.715 1.00 91.06 194 MET A CA 1
ATOM 1640 C C . MET A 1 194 ? -2.648 5.386 15.580 1.00 91.06 194 MET A C 1
ATOM 1642 O O . MET A 1 194 ? -3.621 4.692 15.860 1.00 91.06 194 MET A O 1
ATOM 1646 N N . HIS A 1 195 ? -2.549 6.648 16.001 1.00 93.69 195 HIS A N 1
ATOM 1647 C CA . HIS A 1 195 ? -3.638 7.357 16.668 1.00 93.69 195 HIS A CA 1
ATOM 1648 C C . HIS A 1 195 ? -4.613 8.013 15.679 1.00 93.69 195 HIS A C 1
ATOM 1650 O O . HIS A 1 195 ? -5.635 8.527 16.121 1.00 93.69 195 HIS A O 1
ATOM 1656 N N . HIS A 1 196 ? -4.337 7.992 14.371 1.00 94.88 196 HIS A N 1
ATOM 1657 C CA . HIS A 1 196 ? -5.281 8.425 13.344 1.00 94.88 196 HIS A CA 1
ATOM 1658 C C . HIS A 1 196 ? -6.125 7.225 12.874 1.00 94.88 196 HIS A C 1
ATOM 1660 O O . HIS A 1 196 ? -5.546 6.186 12.530 1.00 94.88 196 HIS A O 1
ATOM 1666 N N . PRO A 1 197 ? -7.465 7.331 12.818 1.00 93.69 197 PRO A N 1
ATOM 1667 C CA . PRO A 1 197 ? -8.341 6.185 12.576 1.00 93.69 197 PRO A CA 1
ATOM 1668 C C . PRO A 1 197 ? -8.108 5.541 11.208 1.00 93.69 197 PRO A C 1
ATOM 1670 O O . PRO A 1 197 ? -7.995 4.322 11.109 1.00 93.69 197 PRO A O 1
ATOM 1673 N N . GLU A 1 198 ? -7.946 6.355 10.162 1.00 92.94 198 GLU A N 1
ATOM 1674 C CA . GLU A 1 198 ? -7.724 5.865 8.797 1.00 92.94 198 GLU A CA 1
ATOM 1675 C C . GLU A 1 198 ? -6.400 5.095 8.666 1.00 92.94 198 GLU A C 1
ATOM 1677 O O . GLU A 1 198 ? -6.312 4.086 7.965 1.00 92.94 198 GLU A O 1
ATOM 1682 N N . PHE A 1 199 ? -5.350 5.550 9.355 1.00 93.00 199 PHE A N 1
ATOM 1683 C CA . PHE A 1 199 ? -4.051 4.882 9.320 1.00 93.00 199 PHE A CA 1
ATOM 1684 C C . PHE A 1 199 ? -4.069 3.596 10.140 1.00 93.00 199 PHE A C 1
ATOM 1686 O O . PHE A 1 199 ? -3.503 2.596 9.698 1.00 93.00 199 PHE A O 1
ATOM 1693 N N . ALA A 1 200 ? -4.759 3.593 11.283 1.00 90.12 200 ALA A N 1
ATOM 1694 C CA . ALA A 1 200 ? -4.974 2.386 12.071 1.00 90.12 200 ALA A CA 1
ATOM 1695 C C . ALA A 1 200 ? -5.755 1.319 11.281 1.00 90.12 200 ALA A C 1
ATOM 1697 O O . ALA A 1 200 ? -5.376 0.148 11.297 1.00 90.12 200 ALA A O 1
ATOM 1698 N N . GLU A 1 201 ? -6.796 1.715 10.544 1.00 89.19 201 GLU A N 1
ATOM 1699 C CA . GLU A 1 201 ? -7.589 0.811 9.702 1.00 89.19 201 GLU A CA 1
ATOM 1700 C C . GLU A 1 201 ? -6.769 0.247 8.529 1.00 89.19 201 GLU A C 1
ATOM 1702 O O . GLU A 1 201 ? -6.709 -0.970 8.343 1.00 89.19 201 GLU A O 1
ATOM 1707 N N . LYS A 1 202 ? -6.023 1.100 7.811 1.00 88.44 202 LYS A N 1
ATOM 1708 C CA . LYS A 1 202 ? -5.115 0.669 6.729 1.00 88.44 202 LYS A CA 1
ATOM 1709 C C . LYS A 1 202 ? -4.011 -0.269 7.213 1.00 88.44 202 LYS A C 1
ATOM 1711 O O . LYS A 1 202 ? -3.674 -1.236 6.528 1.00 88.44 202 LYS A O 1
ATOM 1716 N N . ALA A 1 203 ? -3.427 0.007 8.379 1.00 85.25 203 ALA A N 1
ATOM 1717 C CA . ALA A 1 203 ? -2.416 -0.864 8.974 1.00 85.25 203 ALA A CA 1
ATOM 1718 C C . ALA A 1 203 ? -2.993 -2.256 9.273 1.00 85.25 203 ALA A C 1
ATOM 1720 O O . ALA A 1 203 ? -2.341 -3.270 9.009 1.00 85.25 203 ALA A O 1
ATOM 1721 N N . LEU A 1 204 ? -4.238 -2.306 9.755 1.00 79.75 204 LEU A N 1
ATOM 1722 C CA . LEU A 1 204 ? -4.942 -3.556 9.995 1.00 79.75 204 LEU A CA 1
ATOM 1723 C C . LEU A 1 204 ? -5.233 -4.309 8.684 1.00 79.75 204 LEU A C 1
ATOM 1725 O O . LEU A 1 204 ? -5.033 -5.523 8.627 1.00 79.75 204 LEU A O 1
ATOM 1729 N N . ASP A 1 205 ? -5.666 -3.619 7.623 1.00 75.38 205 ASP A N 1
ATOM 1730 C CA . ASP A 1 205 ? -5.850 -4.181 6.266 1.00 75.38 205 ASP A CA 1
ATOM 1731 C C . ASP A 1 205 ? -4.580 -4.834 5.714 1.00 75.38 205 ASP A C 1
ATOM 1733 O O . ASP A 1 205 ? -4.617 -5.965 5.221 1.00 75.38 205 ASP A O 1
ATOM 1737 N N . GLY A 1 206 ? -3.442 -4.149 5.836 1.00 72.69 206 GLY A N 1
ATOM 1738 C CA . GLY A 1 206 ? -2.162 -4.651 5.340 1.00 72.69 206 GLY A CA 1
ATOM 1739 C C . GLY A 1 206 ? -1.685 -5.917 6.060 1.00 72.69 206 GLY A C 1
ATOM 1740 O O . GLY A 1 206 ? -1.210 -6.853 5.414 1.00 72.69 206 GLY A O 1
ATOM 1741 N N . TYR A 1 207 ? -1.829 -5.969 7.388 1.00 65.25 207 TYR A N 1
ATOM 1742 C CA . TYR A 1 207 ? -1.332 -7.084 8.202 1.00 65.25 207 TYR A CA 1
ATOM 1743 C C . TYR A 1 207 ? -2.104 -8.390 7.955 1.00 65.25 207 TYR A C 1
ATOM 1745 O O . TYR A 1 207 ? -1.492 -9.447 7.787 1.00 65.25 207 TYR A O 1
ATOM 1753 N N . SER A 1 208 ? -3.440 -8.338 7.875 1.00 59.72 208 SER A N 1
ATOM 1754 C CA . SER A 1 208 ? -4.255 -9.547 7.664 1.00 59.72 208 SER A CA 1
ATOM 1755 C C . SER A 1 208 ? -4.105 -10.129 6.253 1.00 59.72 208 SER A C 1
ATOM 1757 O O . SER A 1 208 ? -4.166 -11.348 6.076 1.00 59.72 208 SER A O 1
ATOM 1759 N N . GLY A 1 209 ? -3.853 -9.274 5.254 1.00 58.50 209 GLY A N 1
ATOM 1760 C CA . GLY A 1 209 ? -3.557 -9.696 3.886 1.00 58.50 209 GLY A CA 1
ATOM 1761 C C . GLY A 1 209 ? -2.255 -10.493 3.766 1.00 58.50 209 GLY A C 1
ATOM 1762 O O . GLY A 1 209 ? -2.181 -11.411 2.953 1.00 58.50 209 GLY A O 1
ATOM 1763 N N . TYR A 1 210 ? -1.252 -10.194 4.599 1.00 55.84 210 TYR A N 1
ATOM 1764 C CA . TYR A 1 210 ? 0.035 -10.897 4.593 1.00 55.84 210 TYR A CA 1
ATOM 1765 C C . TYR A 1 210 ? -0.048 -12.303 5.209 1.00 55.84 210 TYR A C 1
ATOM 1767 O O . TYR A 1 210 ? 0.517 -13.245 4.659 1.00 55.84 210 TYR A O 1
ATOM 1775 N N . TYR A 1 211 ? -0.782 -12.469 6.315 1.00 53.91 211 TYR A N 1
ATOM 1776 C CA . TYR A 1 211 ? -0.908 -13.762 7.009 1.00 53.91 211 TYR A CA 1
ATOM 1777 C C . TYR A 1 211 ? -2.108 -14.610 6.554 1.00 53.91 211 TYR A C 1
ATOM 1779 O O . TYR A 1 211 ? -2.341 -15.681 7.109 1.00 53.91 211 TYR A O 1
ATOM 1787 N N . ASN A 1 212 ? -2.875 -14.154 5.555 1.00 55.88 212 ASN A N 1
ATOM 1788 C CA . ASN A 1 212 ? -4.107 -14.798 5.079 1.00 55.88 212 ASN A CA 1
ATOM 1789 C C . ASN A 1 212 ? -5.102 -15.135 6.212 1.00 55.88 212 ASN A C 1
ATOM 1791 O O . ASN A 1 212 ? -5.838 -16.118 6.156 1.00 55.88 212 ASN A O 1
ATOM 1795 N N . THR A 1 213 ? -5.136 -14.306 7.254 1.00 63.59 213 THR A N 1
ATOM 1796 C CA . THR A 1 213 ? -6.021 -14.464 8.420 1.00 63.59 213 THR A CA 1
ATOM 1797 C C . THR A 1 213 ? -7.362 -13.755 8.227 1.00 63.59 213 THR A C 1
ATOM 1799 O O . THR A 1 213 ? -8.062 -13.461 9.194 1.00 63.59 213 THR A O 1
ATOM 1802 N N . ASN A 1 214 ? -7.733 -13.459 6.977 1.00 69.19 214 ASN A N 1
ATOM 1803 C CA . ASN A 1 214 ? -8.945 -12.723 6.634 1.00 69.19 214 ASN A CA 1
ATOM 1804 C C . ASN A 1 214 ? -10.204 -13.523 7.005 1.00 69.19 214 ASN A C 1
ATOM 1806 O O . ASN A 1 214 ? -10.710 -14.318 6.212 1.00 69.19 214 ASN A O 1
ATOM 1810 N N . LYS A 1 215 ? -10.742 -13.268 8.199 1.00 84.00 215 LYS A N 1
ATOM 1811 C CA . LYS A 1 215 ? -12.081 -13.705 8.589 1.00 84.00 215 LYS A CA 1
ATOM 1812 C C . LYS A 1 215 ? -13.093 -12.646 8.177 1.00 84.00 215 LYS A C 1
ATOM 1814 O O . LYS A 1 215 ? -12.894 -11.453 8.406 1.00 84.00 215 LYS A O 1
ATOM 1819 N N . PHE A 1 216 ? -14.188 -13.095 7.578 1.00 89.25 216 PHE A N 1
ATOM 1820 C CA . PHE A 1 216 ? -15.294 -12.232 7.192 1.00 89.25 216 PHE A CA 1
ATOM 1821 C C . PHE A 1 216 ? -16.567 -12.680 7.889 1.00 89.25 216 PHE A C 1
ATOM 1823 O O . PHE A 1 216 ? -16.856 -13.873 7.940 1.00 89.25 216 PHE A O 1
ATOM 1830 N N . TYR A 1 217 ? -17.333 -11.706 8.354 1.00 91.25 217 TYR A N 1
ATOM 1831 C CA . TYR A 1 217 ? -18.692 -11.872 8.830 1.00 91.25 217 TYR A CA 1
ATOM 1832 C C . TYR A 1 217 ? -19.657 -11.317 7.781 1.00 91.25 217 TYR A C 1
ATOM 1834 O O . TYR A 1 217 ? -19.380 -10.280 7.172 1.00 91.25 217 TYR A O 1
ATOM 1842 N N . THR A 1 218 ? -20.760 -12.020 7.537 1.00 93.94 218 THR A N 1
ATOM 1843 C CA . THR A 1 218 ? -21.810 -11.565 6.617 1.00 93.94 218 THR A CA 1
ATOM 1844 C C . THR A 1 218 ? -22.938 -10.997 7.454 1.00 93.94 218 THR A C 1
ATOM 1846 O O . THR A 1 218 ? -23.586 -11.738 8.184 1.00 93.94 218 THR A O 1
ATOM 1849 N N . MET A 1 219 ? -23.139 -9.688 7.357 1.00 93.50 219 MET A N 1
ATOM 1850 C CA . MET A 1 219 ? -24.227 -8.984 8.026 1.00 93.50 219 MET A CA 1
ATOM 1851 C C . MET A 1 219 ? -25.586 -9.439 7.451 1.00 93.50 219 MET A C 1
ATOM 1853 O O . MET A 1 219 ? -25.617 -9.897 6.302 1.00 93.50 219 MET A O 1
ATOM 1857 N N . PRO A 1 220 ? -26.702 -9.309 8.191 1.00 93.81 220 PRO A N 1
ATOM 1858 C CA . PRO A 1 220 ? -28.061 -9.589 7.696 1.00 93.81 220 PRO A CA 1
ATOM 1859 C C . PRO A 1 220 ? -28.411 -9.056 6.283 1.00 93.81 220 PRO A C 1
ATOM 1861 O O . PRO A 1 220 ? -29.153 -9.695 5.541 1.00 93.81 220 PRO A O 1
ATOM 1864 N N . SER A 1 221 ? -27.838 -7.930 5.865 1.00 93.31 221 SER A N 1
ATOM 1865 C CA . SER A 1 221 ? -27.982 -7.245 4.579 1.00 93.31 221 SER A CA 1
ATOM 1866 C C . SER A 1 221 ? -27.197 -7.912 3.449 1.00 93.31 221 SER A C 1
ATOM 1868 O O . SER A 1 221 ? -27.282 -7.495 2.294 1.00 93.31 221 SER A O 1
ATOM 1870 N N . GLY A 1 222 ? -26.381 -8.918 3.767 1.00 91.88 222 GLY A N 1
ATOM 1871 C CA . GLY A 1 222 ? -25.419 -9.543 2.862 1.00 91.88 222 GLY A CA 1
ATOM 1872 C C . GLY A 1 222 ? -24.083 -8.799 2.775 1.00 91.88 222 GLY A C 1
ATOM 1873 O O . GLY A 1 222 ? -23.149 -9.285 2.127 1.00 91.88 222 GLY A O 1
ATOM 1874 N N . LYS A 1 223 ? -23.939 -7.641 3.436 1.00 93.38 223 LYS A N 1
ATOM 1875 C CA . LYS A 1 223 ? -22.670 -6.909 3.494 1.00 93.38 223 LYS A CA 1
ATOM 1876 C C . LYS A 1 223 ? -21.630 -7.730 4.248 1.00 93.38 223 LYS A C 1
ATOM 1878 O O . LYS A 1 223 ? -21.845 -8.152 5.378 1.00 93.38 223 LYS A O 1
ATOM 1883 N N . ARG A 1 224 ? -20.457 -7.913 3.646 1.00 91.44 224 ARG A N 1
ATOM 1884 C CA . ARG A 1 224 ? -19.339 -8.605 4.297 1.00 91.44 224 ARG A CA 1
ATOM 1885 C C . ARG A 1 224 ? -18.436 -7.605 5.001 1.00 91.44 224 ARG A C 1
ATOM 1887 O O . ARG A 1 224 ? -17.929 -6.680 4.367 1.00 91.44 224 ARG A O 1
ATOM 1894 N N . ILE A 1 225 ? -18.212 -7.819 6.290 1.00 90.06 225 ILE A N 1
ATOM 1895 C CA . ILE A 1 225 ? -17.264 -7.054 7.102 1.00 90.06 225 ILE A CA 1
ATOM 1896 C C . ILE A 1 225 ? -16.145 -7.970 7.580 1.00 90.06 225 ILE A C 1
ATOM 1898 O O . ILE A 1 225 ? -16.309 -9.186 7.658 1.00 90.06 225 ILE A O 1
ATOM 1902 N N . ARG A 1 226 ? -14.979 -7.398 7.859 1.00 85.94 226 ARG A N 1
ATOM 1903 C CA . ARG A 1 226 ? -13.825 -8.159 8.332 1.00 85.94 226 ARG A CA 1
ATOM 1904 C C . ARG A 1 226 ? -13.792 -8.166 9.858 1.00 85.94 226 ARG A C 1
ATOM 1906 O O . ARG A 1 226 ? -14.033 -7.134 10.471 1.00 85.94 226 ARG A O 1
ATOM 1913 N N . ILE A 1 227 ? -13.438 -9.311 10.430 1.00 87.88 227 ILE A N 1
ATOM 1914 C CA . ILE A 1 227 ? -13.297 -9.541 11.876 1.00 87.88 227 ILE A CA 1
ATOM 1915 C C . ILE A 1 227 ? -11.964 -10.255 12.168 1.00 87.88 227 ILE A C 1
ATOM 1917 O O . ILE A 1 227 ? -11.294 -10.697 11.230 1.00 87.88 227 ILE A O 1
ATOM 1921 N N . GLN A 1 228 ? -11.547 -10.370 13.432 1.00 81.12 228 GLN A N 1
ATOM 1922 C CA . GLN A 1 228 ? -10.221 -10.903 13.798 1.00 81.12 228 GLN A CA 1
ATOM 1923 C C . GLN A 1 228 ? -10.306 -12.098 14.760 1.00 81.12 228 GLN A C 1
ATOM 1925 O O . GLN A 1 228 ? -9.735 -13.168 14.505 1.00 81.12 228 GLN A O 1
ATOM 1930 N N . GLY A 1 229 ? -11.031 -11.938 15.857 1.00 85.62 229 GLY A N 1
ATOM 1931 C CA . GLY A 1 229 ? -11.258 -12.926 16.899 1.00 85.62 229 GLY A CA 1
ATOM 1932 C C . GLY A 1 229 ? -12.666 -13.518 16.865 1.00 85.62 229 GLY A C 1
ATOM 1933 O O . GLY A 1 229 ? -13.027 -14.232 15.925 1.00 85.62 229 GLY A O 1
ATOM 1934 N N . TYR A 1 230 ? -13.386 -13.291 17.964 1.00 91.12 230 TYR A N 1
ATOM 1935 C CA . TYR A 1 230 ? -14.720 -13.821 18.253 1.00 91.12 230 TYR A CA 1
ATOM 1936 C C . TYR A 1 230 ? -15.828 -12.790 18.010 1.00 91.12 230 TYR A C 1
ATOM 1938 O O . TYR A 1 230 ? -16.943 -12.956 18.500 1.00 91.12 230 TYR A O 1
ATOM 1946 N N . GLU A 1 231 ? -15.543 -11.720 17.265 1.00 93.81 231 GLU A N 1
ATOM 1947 C CA . GLU A 1 231 ? -16.486 -10.619 17.051 1.00 93.81 231 GLU A CA 1
ATOM 1948 C C . GLU A 1 231 ? -17.750 -11.087 16.318 1.00 93.81 231 GLU A C 1
ATOM 1950 O O . GLU A 1 231 ? -18.809 -10.499 16.504 1.00 93.81 231 GLU A O 1
ATOM 1955 N N . ASN A 1 232 ? -17.681 -12.189 15.558 1.00 93.81 232 ASN A N 1
ATOM 1956 C CA . ASN A 1 232 ? -18.870 -12.833 14.997 1.00 93.81 232 ASN A CA 1
ATOM 1957 C C . ASN A 1 232 ? -19.887 -13.223 16.076 1.00 93.81 232 ASN A C 1
ATOM 1959 O O . ASN A 1 232 ? -21.072 -12.995 15.884 1.00 93.81 232 ASN A O 1
ATOM 1963 N N . LYS A 1 233 ? -19.434 -13.769 17.214 1.00 94.88 233 LYS A N 1
ATOM 1964 C CA . LYS A 1 233 ? -20.328 -14.185 18.304 1.00 94.88 233 LYS A CA 1
ATOM 1965 C C . LYS A 1 233 ? -20.978 -12.974 18.971 1.00 94.88 233 LYS A C 1
ATOM 1967 O O . LYS A 1 233 ? -22.166 -13.002 19.267 1.00 94.88 233 LYS A O 1
ATOM 1972 N N . THR A 1 234 ? -20.208 -11.903 19.166 1.00 96.38 234 THR A N 1
ATOM 1973 C CA . THR A 1 234 ? -20.722 -10.625 19.678 1.00 96.38 234 THR A CA 1
ATOM 1974 C C . THR A 1 234 ? -21.787 -10.055 18.751 1.00 96.38 234 THR A C 1
ATOM 1976 O O . THR A 1 234 ? -22.867 -9.708 19.216 1.00 96.38 234 THR A O 1
ATOM 1979 N N . LEU A 1 235 ? -21.524 -10.024 17.443 1.00 96.44 235 LEU A N 1
ATOM 1980 C CA . LEU A 1 235 ? -22.490 -9.572 16.443 1.00 96.44 235 LEU A CA 1
ATOM 1981 C C . LEU A 1 235 ? -23.755 -10.434 16.435 1.00 96.44 235 LEU A C 1
ATOM 1983 O O . LEU A 1 235 ? -24.851 -9.885 16.495 1.00 96.44 235 LEU A O 1
ATOM 1987 N N . ASP A 1 236 ? -23.619 -11.763 16.440 1.00 96.12 236 ASP A N 1
ATOM 1988 C CA . ASP A 1 236 ? -24.762 -12.681 16.488 1.00 96.12 236 ASP A CA 1
ATOM 1989 C C . ASP A 1 236 ? -25.641 -12.409 17.722 1.00 96.12 236 ASP A C 1
ATOM 1991 O O . ASP A 1 236 ? -26.862 -12.308 17.603 1.00 96.12 236 ASP A O 1
ATOM 1995 N N . ASN A 1 237 ? -25.025 -12.211 18.893 1.00 96.06 237 ASN A N 1
ATOM 1996 C CA . ASN A 1 237 ? -25.731 -11.878 20.132 1.00 96.06 237 ASN A CA 1
ATOM 1997 C C . ASN A 1 237 ? -26.416 -10.505 20.067 1.00 96.06 237 ASN A C 1
ATOM 1999 O O . ASN A 1 237 ? -27.524 -10.351 20.583 1.00 96.06 237 ASN A O 1
ATOM 2003 N N . LEU A 1 238 ? -25.788 -9.509 19.436 1.00 96.31 238 LEU A N 1
ATOM 2004 C CA . LEU A 1 238 ? -26.384 -8.185 19.247 1.00 96.31 238 LEU A CA 1
ATOM 2005 C C . LEU A 1 238 ? -27.610 -8.244 18.329 1.00 96.31 238 LEU A C 1
ATOM 2007 O O . LEU A 1 238 ? -28.661 -7.719 18.691 1.00 96.31 238 LEU A O 1
ATOM 2011 N N . PHE A 1 239 ? -27.530 -8.949 17.199 1.00 96.56 239 PHE A N 1
ATOM 2012 C CA . PHE A 1 239 ? -28.685 -9.113 16.311 1.00 96.56 239 PHE A CA 1
ATOM 2013 C C . PHE A 1 239 ? -29.815 -9.903 16.980 1.00 96.56 239 PHE A C 1
ATOM 2015 O O . PHE A 1 239 ? -30.981 -9.540 16.846 1.00 96.56 239 PHE A O 1
ATOM 2022 N N . GLN A 1 240 ? -29.489 -10.937 17.763 1.00 95.81 240 GLN A N 1
ATOM 2023 C CA . GLN A 1 240 ? -30.482 -11.667 18.567 1.00 95.81 240 GLN A CA 1
ATOM 2024 C C . GLN A 1 240 ? -31.133 -10.790 19.645 1.00 95.81 240 GLN A C 1
ATOM 2026 O O . GLN A 1 240 ? -32.294 -11.002 19.983 1.00 95.81 240 GLN A O 1
ATOM 2031 N N . SER A 1 241 ? -30.405 -9.796 20.157 1.00 94.19 241 SER A N 1
ATOM 2032 C CA . SER A 1 241 ? -30.910 -8.825 21.137 1.00 94.19 241 SER A CA 1
ATOM 2033 C C . SER A 1 241 ? -31.768 -7.716 20.512 1.00 94.19 241 SER A C 1
ATOM 2035 O O . SER A 1 241 ? -32.308 -6.890 21.242 1.00 94.19 241 SER A O 1
ATOM 2037 N N . GLY A 1 242 ? -31.922 -7.703 19.183 1.00 94.50 242 GLY A N 1
ATOM 2038 C CA . GLY A 1 242 ? -32.807 -6.788 18.460 1.00 94.50 242 GLY A CA 1
ATOM 2039 C C . GLY A 1 242 ? -32.129 -5.567 17.836 1.00 94.50 242 GLY A C 1
ATOM 2040 O O . GLY A 1 242 ? -32.828 -4.748 17.242 1.00 94.50 242 GLY A O 1
ATOM 2041 N N . TYR A 1 243 ? -30.801 -5.444 17.916 1.00 96.06 243 TYR A N 1
ATOM 2042 C CA . TYR A 1 243 ? -30.078 -4.380 17.214 1.00 96.06 243 TYR A CA 1
ATOM 2043 C C . TYR A 1 243 ? -30.121 -4.589 15.701 1.00 96.06 243 TYR A C 1
ATOM 2045 O O . TYR A 1 243 ? -30.039 -5.718 15.211 1.00 96.06 243 TYR A O 1
ATOM 2053 N N . SER A 1 244 ? -30.201 -3.497 14.948 1.00 94.88 244 SER A N 1
ATOM 2054 C CA . SER A 1 244 ? -30.016 -3.500 13.501 1.00 94.88 244 SER A CA 1
ATOM 2055 C C . SER A 1 244 ? -28.561 -3.209 13.134 1.00 94.88 244 SER A C 1
ATOM 2057 O O . SER A 1 244 ? -27.770 -2.704 13.927 1.00 94.88 244 SER A O 1
ATOM 2059 N N . GLU A 1 245 ? -28.186 -3.481 11.885 1.00 94.44 245 GLU A N 1
ATOM 2060 C CA . GLU A 1 245 ? -26.833 -3.175 11.402 1.00 94.44 245 GLU A CA 1
ATOM 2061 C C . GLU A 1 245 ? -26.474 -1.694 11.456 1.00 94.44 245 GLU A C 1
ATOM 2063 O O . GLU A 1 245 ? -25.295 -1.361 11.544 1.00 94.44 245 GLU A O 1
ATOM 2068 N N . ASN A 1 246 ? -27.472 -0.814 11.358 1.00 94.25 246 ASN A N 1
ATOM 2069 C CA . ASN A 1 246 ? -27.251 0.628 11.356 1.00 94.25 246 ASN A CA 1
ATOM 2070 C C . ASN A 1 246 ? -26.973 1.165 12.765 1.00 94.25 246 ASN A C 1
ATOM 2072 O O . ASN A 1 246 ? -26.430 2.260 12.889 1.00 94.25 246 ASN A O 1
ATOM 2076 N N . ASP A 1 247 ? -27.305 0.393 13.803 1.00 95.88 247 ASP A N 1
ATOM 2077 C CA . ASP A 1 247 ? -27.063 0.764 15.198 1.00 95.88 247 ASP A CA 1
ATOM 2078 C C . ASP A 1 247 ? -25.617 0.463 15.621 1.00 95.88 247 ASP A C 1
ATOM 2080 O O . ASP A 1 247 ? -25.115 1.040 16.584 1.00 95.88 247 ASP A O 1
ATOM 2084 N N . ILE A 1 248 ? -24.933 -0.430 14.894 1.00 96.75 248 ILE A N 1
ATOM 2085 C CA . ILE A 1 248 ? -23.629 -0.976 15.275 1.00 96.75 248 ILE A CA 1
ATOM 2086 C C . ILE A 1 248 ? -22.523 -0.345 14.428 1.00 96.75 248 ILE A C 1
ATOM 2088 O O . ILE A 1 248 ? -22.314 -0.685 13.259 1.00 96.75 248 ILE A O 1
ATOM 2092 N N . LEU A 1 249 ? -21.744 0.532 15.054 1.00 96.69 249 LEU A N 1
ATOM 2093 C CA . LEU A 1 249 ? -20.532 1.093 14.473 1.00 96.69 249 LEU A CA 1
ATOM 2094 C C . LEU A 1 249 ? -19.332 0.198 14.788 1.00 96.69 249 LEU A C 1
ATOM 2096 O O . LEU A 1 249 ? -19.197 -0.308 15.899 1.00 96.69 249 LEU A O 1
ATOM 2100 N N . TYR A 1 250 ? -18.450 0.006 13.808 1.00 93.62 250 TYR A N 1
ATOM 2101 C CA . TYR A 1 250 ? -17.323 -0.935 13.915 1.00 93.62 250 TYR A CA 1
ATOM 2102 C C . TYR A 1 250 ? -16.037 -0.454 13.229 1.00 93.62 250 TYR A C 1
ATOM 2104 O O . TYR A 1 250 ? -14.981 -1.077 13.379 1.00 93.62 250 TYR A O 1
ATOM 2112 N N . LYS A 1 251 ? -16.077 0.631 12.441 1.00 93.25 251 LYS A N 1
ATOM 2113 C CA . LYS A 1 251 ? -14.853 1.163 11.830 1.00 93.25 251 LYS A CA 1
ATOM 2114 C C . LYS A 1 251 ? -14.097 2.006 12.833 1.00 93.25 251 LYS A C 1
ATOM 2116 O O . LYS A 1 251 ? -14.676 2.665 13.690 1.00 93.25 251 LYS A O 1
ATOM 2121 N N . LYS A 1 252 ? -12.778 2.077 12.660 1.00 93.12 252 LYS A N 1
ATOM 2122 C CA . LYS A 1 252 ? -11.918 2.897 13.522 1.00 93.12 252 LYS A CA 1
ATOM 2123 C C . LYS A 1 252 ? -12.252 4.391 13.425 1.00 93.12 252 LYS A C 1
ATOM 2125 O O . LYS A 1 252 ? -12.076 5.093 14.415 1.00 93.12 252 LYS A O 1
ATOM 2130 N N . SER A 1 253 ? -12.769 4.854 12.281 1.00 93.12 253 SER A N 1
ATOM 2131 C CA . SER A 1 253 ? -13.290 6.219 12.083 1.00 93.12 253 SER A CA 1
ATOM 2132 C C . SER A 1 253 ? -14.529 6.537 12.907 1.00 93.12 253 SER A C 1
ATOM 2134 O O . SER A 1 253 ? -14.769 7.702 13.200 1.00 93.12 253 SER A O 1
ATOM 2136 N N . ASP A 1 254 ? -15.298 5.511 13.263 1.00 94.31 254 ASP A N 1
ATOM 2137 C CA . ASP A 1 254 ? -16.591 5.655 13.924 1.00 94.31 254 ASP A CA 1
ATOM 2138 C C . ASP A 1 254 ? -16.447 5.610 15.455 1.00 94.31 254 ASP A C 1
ATOM 2140 O O . ASP A 1 254 ? -17.390 5.895 16.189 1.00 94.31 254 ASP A O 1
ATOM 2144 N N . MET A 1 255 ? -15.266 5.219 15.947 1.00 95.44 255 MET A N 1
ATOM 2145 C CA . MET A 1 255 ? -14.997 5.069 17.372 1.00 95.44 255 MET A CA 1
ATOM 2146 C C . MET A 1 255 ? -14.703 6.422 18.033 1.00 95.44 255 MET A C 1
ATOM 2148 O O . MET A 1 255 ? -13.917 7.209 17.487 1.00 95.44 255 MET A O 1
ATOM 2152 N N . PRO A 1 256 ? -15.228 6.667 19.248 1.00 95.69 256 PRO A N 1
ATOM 2153 C CA . PRO A 1 256 ? -14.911 7.871 20.004 1.00 95.69 256 PRO A CA 1
ATOM 2154 C C . PRO A 1 256 ? -13.420 7.954 20.360 1.00 95.69 256 PRO A C 1
ATOM 2156 O O . PRO A 1 256 ? -12.675 6.968 20.349 1.00 95.69 256 PRO A O 1
ATOM 2159 N N . GLU A 1 257 ? -12.962 9.161 20.689 1.00 95.38 257 GLU A N 1
ATOM 2160 C CA . GLU A 1 257 ? -11.579 9.403 21.095 1.00 95.38 257 GLU A CA 1
ATOM 2161 C C . GLU A 1 257 ? -11.314 8.955 22.534 1.00 95.38 257 GLU A C 1
ATOM 2163 O O . GLU A 1 257 ? -11.364 9.743 23.478 1.00 95.38 257 GLU A O 1
ATOM 2168 N N . ILE A 1 258 ? -10.990 7.674 22.702 1.00 96.88 258 ILE A N 1
ATOM 2169 C CA . ILE A 1 258 ? -10.646 7.115 24.008 1.00 96.88 258 ILE A CA 1
ATOM 2170 C C . ILE A 1 258 ? -9.124 7.080 24.161 1.00 96.88 258 ILE A C 1
ATOM 2172 O O . ILE A 1 258 ? -8.414 6.385 23.428 1.00 96.88 258 ILE A O 1
ATOM 2176 N N . TRP A 1 259 ? -8.613 7.830 25.134 1.00 96.94 259 TRP A N 1
ATOM 2177 C CA . TRP A 1 259 ? -7.183 7.964 25.406 1.00 96.94 259 TRP A CA 1
ATOM 2178 C C . TRP A 1 259 ? -6.820 7.333 26.746 1.00 96.94 259 TRP A C 1
ATOM 2180 O O . TRP A 1 259 ? -7.511 7.534 27.738 1.00 96.94 259 TRP A O 1
ATOM 2190 N N . TYR A 1 260 ? -5.705 6.607 26.791 1.00 96.12 260 TYR A N 1
ATOM 2191 C CA . TYR A 1 260 ? -5.193 6.000 28.018 1.00 96.12 260 TYR A CA 1
ATOM 2192 C C . TYR A 1 260 ? -3.664 6.065 28.061 1.00 96.12 260 TYR A C 1
ATOM 2194 O O . TYR A 1 260 ? -3.000 6.182 27.027 1.00 96.12 260 TYR A O 1
ATOM 2202 N N . ASN A 1 261 ? -3.094 5.993 29.262 1.00 95.25 261 ASN A N 1
ATOM 2203 C CA . ASN A 1 261 ? -1.648 5.959 29.459 1.00 95.25 261 ASN A CA 1
ATOM 2204 C C . ASN A 1 261 ? -1.214 4.533 29.784 1.00 95.25 261 ASN A C 1
ATOM 2206 O O . ASN A 1 261 ? -1.798 3.895 30.651 1.00 95.25 261 ASN A O 1
ATOM 2210 N N . TYR A 1 262 ? -0.184 4.040 29.102 1.00 93.94 262 TYR A N 1
ATOM 2211 C CA . TYR A 1 262 ? 0.412 2.733 29.379 1.00 93.94 262 TYR A CA 1
ATOM 2212 C C . TYR A 1 262 ? 1.921 2.805 29.157 1.00 93.94 262 TYR A C 1
ATOM 2214 O O . TYR A 1 262 ? 2.364 3.286 28.108 1.00 93.94 262 TYR A O 1
ATOM 2222 N N . GLU A 1 263 ? 2.696 2.366 30.153 1.00 92.50 263 GLU A N 1
ATOM 2223 C CA . GLU A 1 263 ? 4.168 2.450 30.174 1.00 92.50 263 GLU A CA 1
ATOM 2224 C C . GLU A 1 263 ? 4.690 3.878 29.913 1.00 92.50 263 GLU A C 1
ATOM 2226 O O . GLU A 1 263 ? 5.594 4.102 29.105 1.00 92.50 263 GLU A O 1
ATOM 2231 N N . GLY A 1 264 ? 4.058 4.881 30.536 1.00 91.00 264 GLY A N 1
ATOM 2232 C CA . GLY A 1 264 ? 4.435 6.293 30.388 1.00 91.00 264 GLY A CA 1
ATOM 2233 C C . GLY A 1 264 ? 4.143 6.905 29.012 1.00 91.00 264 GLY A C 1
ATOM 2234 O O . GLY A 1 264 ? 4.566 8.026 28.738 1.00 91.00 264 GLY A O 1
ATOM 2235 N N . LYS A 1 265 ? 3.426 6.196 28.129 1.00 91.44 265 LYS A N 1
ATOM 2236 C CA . LYS A 1 265 ? 3.061 6.677 26.790 1.00 91.44 265 LYS A CA 1
ATOM 2237 C C . LYS A 1 265 ? 1.552 6.844 26.666 1.00 91.44 265 LYS A C 1
ATOM 2239 O O . LYS A 1 265 ? 0.797 5.924 26.984 1.00 91.44 265 LYS A O 1
ATOM 2244 N N . LYS A 1 266 ? 1.130 7.986 26.120 1.00 92.62 266 LYS A N 1
ATOM 2245 C CA . LYS A 1 266 ? -0.258 8.233 25.716 1.00 92.62 266 LYS A CA 1
ATOM 2246 C C . LYS A 1 266 ? -0.591 7.385 24.490 1.00 92.62 266 LYS A C 1
ATOM 2248 O O . LYS A 1 266 ? 0.140 7.415 23.497 1.00 92.62 266 LYS A O 1
ATOM 2253 N N . ARG A 1 267 ? -1.682 6.626 24.558 1.00 93.94 267 ARG A N 1
ATOM 2254 C CA . ARG A 1 267 ? -2.151 5.722 23.502 1.00 93.94 267 ARG A CA 1
ATOM 2255 C C . ARG A 1 267 ? -3.630 5.963 23.218 1.00 93.94 267 ARG A C 1
ATOM 2257 O O . ARG A 1 267 ? -4.389 6.313 24.121 1.00 93.94 267 ARG A O 1
ATOM 2264 N N . ARG A 1 268 ? -4.033 5.753 21.963 1.00 95.50 268 ARG A N 1
ATOM 2265 C CA . ARG A 1 268 ? -5.444 5.747 21.553 1.00 95.50 268 ARG A CA 1
ATOM 2266 C C . ARG A 1 268 ? -5.997 4.327 21.600 1.00 95.50 268 ARG A C 1
ATOM 2268 O O . ARG A 1 268 ? -5.378 3.404 21.066 1.00 95.50 268 ARG A O 1
ATOM 2275 N N . TYR A 1 269 ? -7.145 4.161 22.240 1.00 96.00 269 TYR A N 1
ATOM 2276 C CA . TYR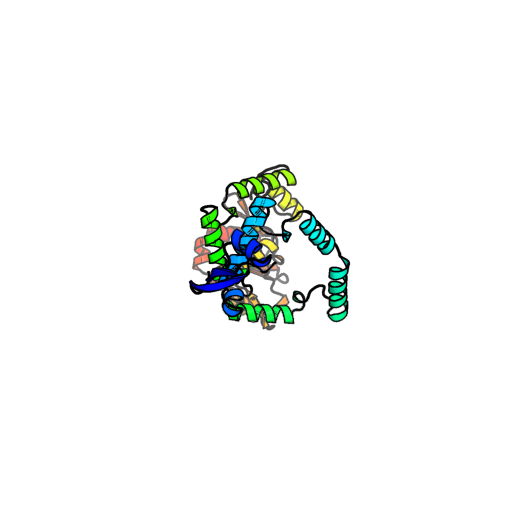 A 1 269 ? -7.920 2.931 22.224 1.00 96.00 269 TYR A CA 1
ATOM 2277 C C . TYR A 1 269 ? -8.976 3.003 21.122 1.00 96.00 269 TYR A C 1
ATOM 2279 O O . TYR A 1 269 ? -9.642 4.020 20.954 1.00 96.00 269 TYR A O 1
ATOM 2287 N N . TYR A 1 270 ? -9.110 1.911 20.375 1.00 95.69 270 TYR A N 1
ATOM 2288 C CA . TYR A 1 270 ? -10.182 1.740 19.411 1.00 95.69 270 TYR A CA 1
ATOM 2289 C C . TYR A 1 270 ? -10.937 0.452 19.730 1.00 95.69 270 TYR A C 1
ATOM 2291 O O . TYR A 1 270 ? -10.403 -0.615 19.393 1.00 95.69 270 TYR A O 1
ATOM 2299 N N . PRO A 1 271 ? -12.132 0.546 20.329 1.00 95.44 271 PRO A N 1
ATOM 2300 C CA . PRO A 1 271 ? -12.944 -0.623 20.629 1.00 95.44 271 PRO A CA 1
ATOM 2301 C C . PRO A 1 271 ? -13.368 -1.379 19.364 1.00 95.44 271 PRO A C 1
ATOM 2303 O O . PRO A 1 271 ? -13.137 -0.924 18.230 1.00 95.44 271 PRO A O 1
ATOM 2306 N N . ASP A 1 272 ? -13.935 -2.564 19.578 1.00 95.31 272 ASP A N 1
ATOM 2307 C CA . ASP A 1 272 ? -14.470 -3.408 18.508 1.00 95.31 272 ASP A CA 1
ATOM 2308 C C . ASP A 1 272 ? -15.803 -2.869 17.978 1.00 95.31 272 ASP A C 1
ATOM 2310 O O . ASP A 1 272 ? -15.962 -2.744 16.762 1.00 95.31 272 ASP A O 1
ATOM 2314 N N . PHE A 1 273 ? -16.724 -2.498 18.876 1.00 97.06 273 PHE A N 1
ATOM 2315 C CA . PHE A 1 273 ? -18.025 -1.939 18.508 1.00 97.06 273 PHE A CA 1
ATOM 2316 C C . PHE A 1 273 ? -18.424 -0.744 19.372 1.00 97.06 273 PHE A C 1
ATOM 2318 O O . PHE A 1 273 ? -18.079 -0.655 20.554 1.00 97.06 273 PHE A O 1
ATOM 2325 N N . TYR A 1 274 ? -19.216 0.144 18.778 1.00 98.12 274 TYR A N 1
ATOM 2326 C CA . TYR A 1 274 ? -19.888 1.241 19.461 1.00 98.12 274 TYR A CA 1
ATOM 2327 C C . TYR A 1 274 ? -21.347 1.306 19.011 1.00 98.12 274 TYR A C 1
ATOM 2329 O O . TYR A 1 274 ? -21.622 1.283 17.812 1.00 98.12 274 TYR A O 1
ATOM 2337 N N . ILE A 1 275 ? -22.266 1.394 19.971 1.00 97.88 275 ILE A N 1
ATOM 2338 C CA . ILE A 1 275 ? -23.697 1.595 19.743 1.00 97.88 275 ILE A CA 1
ATOM 2339 C C . ILE A 1 275 ? -24.050 2.985 20.285 1.00 97.88 275 ILE A C 1
ATOM 2341 O O . ILE A 1 275 ? -24.235 3.141 21.495 1.00 97.88 275 ILE A O 1
ATOM 2345 N N . PRO A 1 276 ? -24.110 4.022 19.425 1.00 97.25 276 PRO A N 1
ATOM 2346 C CA . PRO A 1 276 ? -24.348 5.393 19.872 1.00 97.25 276 PRO A CA 1
ATOM 2347 C C . PRO A 1 276 ? -25.693 5.582 20.567 1.00 97.25 276 PRO A C 1
ATOM 2349 O O . PRO A 1 276 ? -25.773 6.368 21.505 1.00 97.25 276 PRO A O 1
ATOM 2352 N N . GLY A 1 277 ? -26.727 4.856 20.119 1.00 95.94 277 GLY A N 1
ATOM 2353 C CA . GLY A 1 277 ? -28.084 4.945 20.668 1.00 95.94 277 GLY A CA 1
ATOM 2354 C C . GLY A 1 277 ? -28.149 4.660 22.169 1.00 95.94 277 GLY A C 1
ATOM 2355 O O . GLY A 1 277 ? -28.875 5.349 22.879 1.00 95.94 277 GLY A O 1
ATOM 2356 N N . ASP A 1 278 ? -27.312 3.737 22.647 1.00 96.75 278 ASP A N 1
ATOM 2357 C CA . ASP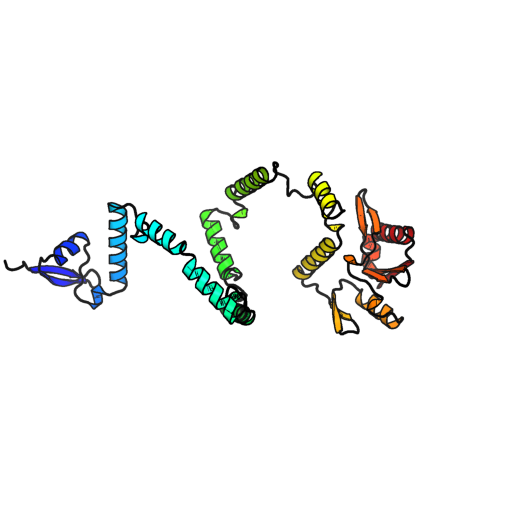 A 1 278 ? -27.250 3.340 24.058 1.00 96.75 278 ASP A CA 1
ATOM 2358 C C . ASP A 1 278 ? -25.983 3.828 24.757 1.00 96.75 278 ASP A C 1
ATOM 2360 O O . ASP A 1 278 ? -25.693 3.412 25.874 1.00 96.75 278 ASP A O 1
ATOM 2364 N N . ASN A 1 279 ? -25.183 4.669 24.092 1.00 97.00 279 ASN A N 1
ATOM 2365 C CA . ASN A 1 279 ? -23.886 5.112 24.598 1.00 97.00 279 ASN A CA 1
ATOM 2366 C C . ASN A 1 279 ? -22.959 3.940 25.013 1.00 97.00 279 ASN A C 1
ATOM 2368 O O . ASN A 1 279 ? -22.145 4.060 25.932 1.00 97.00 279 ASN A O 1
ATOM 2372 N N . LEU A 1 280 ? -23.079 2.802 24.319 1.00 97.81 280 LEU A N 1
ATOM 2373 C CA . LEU A 1 280 ? -22.493 1.526 24.722 1.00 97.81 280 LEU A CA 1
ATOM 2374 C C . LEU A 1 280 ? -21.277 1.162 23.866 1.00 97.81 280 LEU A C 1
ATOM 2376 O O . LEU A 1 280 ? -21.381 0.942 22.659 1.00 97.81 280 LEU A O 1
ATOM 2380 N N . ILE A 1 281 ? -20.122 1.025 24.511 1.00 98.25 281 ILE A N 1
ATOM 2381 C CA . ILE A 1 281 ? -18.896 0.480 23.928 1.00 98.25 281 ILE A CA 1
ATOM 2382 C C . ILE A 1 281 ? -18.800 -1.008 24.247 1.00 98.25 281 ILE A C 1
ATOM 2384 O O . ILE A 1 281 ? -18.961 -1.422 25.398 1.00 98.25 281 ILE A O 1
ATOM 2388 N N . ILE A 1 282 ? -18.482 -1.812 23.234 1.00 97.56 282 ILE A N 1
ATOM 2389 C CA . ILE A 1 282 ? -18.361 -3.262 23.374 1.00 97.56 282 ILE A CA 1
ATOM 2390 C C . ILE A 1 282 ? -16.971 -3.700 22.927 1.00 97.56 282 ILE A C 1
ATOM 2392 O O . ILE A 1 282 ? -16.540 -3.410 21.810 1.00 97.56 282 ILE A O 1
ATOM 2396 N N . GLU A 1 283 ? -16.280 -4.424 23.803 1.00 96.50 283 GLU A N 1
ATOM 2397 C CA . GLU A 1 283 ? -15.010 -5.081 23.496 1.00 96.50 283 GLU A CA 1
ATOM 2398 C C . GLU A 1 283 ? -15.208 -6.598 23.481 1.00 96.50 283 GLU A C 1
ATOM 2400 O O . GLU A 1 283 ? -15.807 -7.166 24.396 1.00 96.50 283 GLU A O 1
ATOM 2405 N N . THR A 1 284 ? -14.659 -7.264 22.467 1.00 94.00 284 THR A N 1
ATOM 2406 C CA . THR A 1 284 ? -14.667 -8.721 22.348 1.00 94.00 284 THR A CA 1
ATOM 2407 C C . THR A 1 284 ? -13.286 -9.288 22.669 1.00 94.00 284 THR A C 1
ATOM 2409 O O . THR A 1 284 ? -12.252 -8.853 22.144 1.00 94.00 284 THR A O 1
ATOM 2412 N N . LYS A 1 285 ? -13.228 -10.291 23.548 1.00 89.44 285 LYS A N 1
ATOM 2413 C CA . LYS A 1 285 ? -11.971 -10.944 23.944 1.00 89.44 285 LYS A CA 1
ATOM 2414 C C . LYS A 1 285 ? -12.130 -12.454 24.051 1.00 89.44 285 LYS A C 1
ATOM 2416 O O . LYS A 1 285 ? -13.175 -12.963 24.426 1.00 89.44 285 LYS A O 1
ATOM 2421 N N . GLY A 1 286 ? -11.056 -13.178 23.747 1.00 87.88 286 GLY A N 1
ATOM 2422 C CA . GLY A 1 286 ? -10.922 -14.561 24.198 1.00 87.88 286 GLY A CA 1
ATOM 2423 C C . GLY A 1 286 ? -10.390 -14.593 25.629 1.00 87.88 286 GLY A C 1
ATOM 2424 O O . GLY A 1 286 ? -9.544 -13.756 25.975 1.00 87.88 286 GLY A O 1
ATOM 2425 N N . THR A 1 287 ? -10.825 -15.569 26.425 1.00 87.00 287 THR A N 1
ATOM 2426 C CA . THR A 1 287 ? -10.365 -15.784 27.818 1.00 87.00 287 THR A CA 1
ATOM 2427 C C . THR A 1 287 ? -8.844 -15.649 27.986 1.00 87.00 287 THR A C 1
ATOM 2429 O O . THR A 1 287 ? -8.377 -14.858 28.803 1.00 87.00 287 THR A O 1
ATOM 2432 N N . TYR A 1 288 ? -8.059 -16.330 27.145 1.00 81.38 288 TYR A N 1
ATOM 2433 C CA . TYR A 1 288 ? -6.590 -16.272 27.180 1.00 81.38 288 TYR A CA 1
ATOM 2434 C C . TYR A 1 288 ? -6.029 -14.857 26.944 1.00 81.38 288 TYR A C 1
ATOM 2436 O O . TYR A 1 288 ? -5.178 -14.379 27.691 1.00 81.38 288 TYR A O 1
ATOM 2444 N N . THR A 1 289 ? -6.510 -14.163 25.907 1.00 80.56 289 THR A N 1
ATOM 2445 C CA . THR A 1 289 ? -6.002 -12.829 25.532 1.00 80.56 289 THR A CA 1
ATOM 2446 C C . THR A 1 289 ? -6.366 -11.742 26.535 1.00 80.56 289 THR A C 1
ATOM 2448 O O . THR A 1 289 ? -5.648 -10.748 26.650 1.00 80.56 289 THR A O 1
ATOM 2451 N N . LEU A 1 290 ? -7.482 -11.918 27.247 1.00 86.56 290 LEU A N 1
ATOM 2452 C CA . LEU A 1 290 ? -7.903 -10.994 28.290 1.00 86.56 290 LEU A CA 1
ATOM 2453 C C . LEU A 1 290 ? -6.916 -11.015 29.463 1.00 86.56 290 LEU A C 1
ATOM 2455 O O . LEU A 1 290 ? -6.492 -9.948 29.901 1.00 86.56 290 LEU A O 1
ATOM 2459 N N . GLU A 1 291 ? -6.525 -12.212 29.912 1.00 84.06 291 GLU A N 1
ATOM 2460 C CA . GLU A 1 291 ? -5.587 -12.392 31.028 1.00 84.06 291 GLU A CA 1
ATOM 2461 C C . GLU A 1 291 ? -4.137 -12.065 30.645 1.00 84.06 291 GLU A C 1
ATOM 2463 O O . GLU A 1 291 ? -3.418 -11.484 31.453 1.00 84.06 291 GLU A O 1
ATOM 2468 N N . PHE A 1 292 ? -3.709 -12.363 29.412 1.00 80.56 292 PHE A N 1
ATOM 2469 C CA . PHE A 1 292 ? -2.347 -12.051 28.956 1.00 80.56 292 PHE A CA 1
ATOM 2470 C C . PHE A 1 292 ? -2.035 -10.542 29.000 1.00 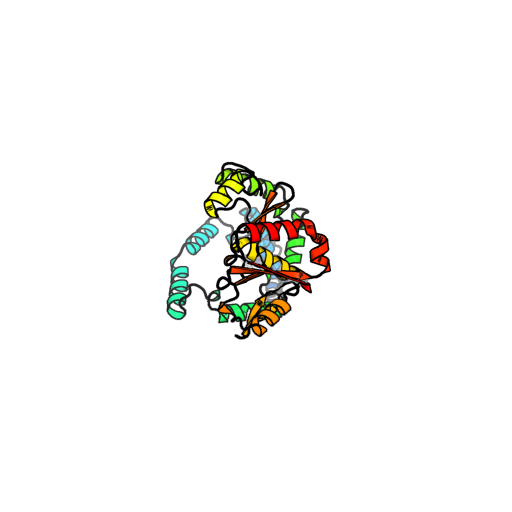80.56 292 PHE A C 1
ATOM 2472 O O . PHE A 1 292 ? -0.981 -10.142 29.483 1.00 80.56 292 PHE A O 1
ATOM 2479 N N . ASP A 1 293 ? -2.970 -9.702 28.544 1.00 85.75 293 ASP A N 1
ATOM 2480 C CA . ASP A 1 293 ? -2.822 -8.237 28.459 1.00 85.75 293 ASP A CA 1
ATOM 2481 C C . ASP A 1 293 ? -3.642 -7.514 29.562 1.00 85.75 293 ASP A C 1
ATOM 2483 O O . ASP A 1 293 ? -4.120 -6.393 29.360 1.00 85.75 293 ASP A O 1
ATOM 2487 N N . LYS A 1 294 ? -3.846 -8.146 30.730 1.00 89.12 294 LYS A N 1
ATOM 2488 C CA . LYS A 1 294 ? -4.819 -7.718 31.761 1.00 89.12 294 LYS A CA 1
ATOM 2489 C C . LYS A 1 294 ? -4.702 -6.254 32.179 1.00 89.12 294 LYS A C 1
ATOM 2491 O O . LYS A 1 294 ? -5.686 -5.523 32.122 1.00 89.12 294 LYS A O 1
ATOM 2496 N N . GLU A 1 295 ? -3.506 -5.813 32.565 1.00 91.81 295 GLU A N 1
ATOM 2497 C CA . GLU A 1 295 ? -3.258 -4.434 33.015 1.00 91.81 295 GLU A CA 1
ATOM 2498 C C . GLU A 1 295 ? -3.635 -3.418 31.928 1.00 91.81 295 GLU A C 1
ATOM 2500 O O . GLU A 1 295 ? -4.411 -2.488 32.144 1.00 91.81 295 GLU A O 1
ATOM 2505 N N . LYS A 1 296 ? -3.141 -3.649 30.712 1.00 91.81 296 LYS A N 1
ATOM 2506 C CA . LYS A 1 296 ? -3.404 -2.802 29.551 1.00 91.81 296 LYS A CA 1
ATOM 2507 C C . LYS A 1 296 ? -4.882 -2.792 29.168 1.00 91.81 296 LYS A C 1
ATOM 2509 O O . LYS A 1 296 ? -5.374 -1.769 28.699 1.00 91.81 296 LYS A O 1
ATOM 2514 N N . ASN A 1 297 ? -5.579 -3.916 29.313 1.00 92.75 297 ASN A N 1
ATOM 2515 C CA . ASN A 1 297 ? -7.013 -4.011 29.056 1.00 92.75 297 ASN A CA 1
ATOM 2516 C C . ASN A 1 297 ? -7.811 -3.220 30.098 1.00 92.75 297 ASN A C 1
ATOM 2518 O O . ASN A 1 297 ? -8.630 -2.390 29.710 1.00 92.75 297 ASN A O 1
ATOM 2522 N N . ASN A 1 298 ? -7.490 -3.369 31.385 1.00 94.38 298 ASN A N 1
ATOM 2523 C CA . ASN A 1 298 ? -8.128 -2.609 32.461 1.00 94.38 298 ASN A CA 1
ATOM 2524 C C . ASN A 1 298 ? -8.004 -1.098 32.245 1.00 94.38 298 ASN A C 1
ATOM 2526 O O . ASN A 1 298 ? -9.010 -0.400 32.304 1.00 94.38 298 ASN A O 1
ATOM 2530 N N . LEU A 1 299 ? -6.820 -0.606 31.866 1.00 96.56 299 LEU A N 1
ATOM 2531 C CA . LEU A 1 299 ? -6.607 0.819 31.582 1.00 96.56 299 LEU A CA 1
ATOM 2532 C C . LEU A 1 299 ? -7.493 1.347 30.441 1.00 96.56 299 LEU A C 1
ATOM 2534 O O . LEU A 1 299 ? -7.973 2.477 30.505 1.00 96.56 299 LEU A O 1
ATOM 2538 N N . LYS A 1 300 ? -7.745 0.544 29.398 1.00 96.06 300 LYS A N 1
ATOM 2539 C CA . LYS A 1 300 ? -8.680 0.924 28.322 1.00 96.06 300 LYS A CA 1
ATOM 2540 C C . LYS A 1 300 ? -10.115 0.985 28.838 1.00 96.06 300 LYS A C 1
ATOM 2542 O O . LYS A 1 300 ? -10.858 1.896 28.476 1.00 96.06 300 LYS A O 1
ATOM 2547 N N . PHE A 1 301 ? -10.509 0.010 29.655 1.00 95.50 301 PHE A N 1
ATOM 2548 C CA . PHE A 1 301 ? -11.872 -0.100 30.176 1.00 95.50 301 PHE A CA 1
ATOM 2549 C C . PHE A 1 301 ? -12.172 1.034 31.157 1.00 95.50 301 PHE A C 1
ATOM 2551 O O . PHE A 1 301 ? -13.226 1.658 31.075 1.00 95.50 301 PHE A O 1
ATOM 2558 N N . GLU A 1 302 ? -11.221 1.348 32.033 1.00 96.12 302 GLU A N 1
ATOM 2559 C CA . GLU A 1 302 ? -11.280 2.491 32.942 1.00 96.12 302 GLU A CA 1
ATOM 2560 C C . GLU A 1 302 ? -11.345 3.806 32.171 1.00 96.12 302 GLU A C 1
ATOM 2562 O O . GLU A 1 302 ? -12.232 4.613 32.437 1.00 96.12 302 GLU A O 1
ATOM 2567 N N . ALA A 1 303 ? -10.487 3.995 31.161 1.00 97.12 303 ALA A N 1
ATOM 2568 C CA . ALA A 1 303 ? -10.529 5.185 30.313 1.00 97.12 303 ALA A CA 1
ATOM 2569 C C . ALA A 1 303 ? -11.895 5.348 29.626 1.00 97.12 303 ALA A C 1
ATOM 2571 O O . ALA A 1 303 ? -12.461 6.439 29.628 1.00 97.12 303 ALA A O 1
ATOM 2572 N N . THR A 1 304 ? -12.457 4.256 29.104 1.00 97.38 304 THR A N 1
ATOM 2573 C CA . THR A 1 304 ? -13.778 4.250 28.455 1.00 97.38 304 THR A CA 1
ATOM 2574 C C . THR A 1 304 ? -14.878 4.687 29.424 1.00 97.38 304 THR A C 1
ATOM 2576 O O . THR A 1 304 ? -15.615 5.627 29.137 1.00 97.38 304 THR A O 1
ATOM 2579 N N . LYS A 1 305 ? -14.934 4.074 30.612 1.00 96.69 305 LYS A N 1
ATOM 2580 C CA . LYS A 1 305 ? -15.915 4.415 31.654 1.00 96.69 305 LYS A CA 1
ATOM 2581 C C . LYS A 1 305 ? -15.731 5.838 32.185 1.00 96.69 305 LYS A C 1
ATOM 2583 O O . LYS A 1 305 ? -16.710 6.522 32.455 1.00 96.69 305 LYS A O 1
ATOM 2588 N N . SER A 1 306 ? -14.488 6.308 32.301 1.00 97.00 306 SER A N 1
ATOM 2589 C CA . SER A 1 306 ? -14.173 7.661 32.784 1.00 97.00 306 SER A CA 1
ATOM 2590 C C . SER A 1 306 ? -14.699 8.770 31.867 1.00 97.00 306 SER A C 1
ATOM 2592 O O . SER A 1 306 ? -14.991 9.866 32.335 1.00 97.00 306 SER A O 1
ATOM 2594 N N . LEU A 1 307 ? -14.865 8.470 30.574 1.00 96.75 307 LEU A N 1
ATOM 2595 C CA . LEU A 1 307 ? -15.470 9.362 29.584 1.00 96.75 307 LEU A CA 1
ATOM 2596 C C . LEU A 1 307 ? -17.008 9.310 29.594 1.00 96.75 307 LEU A C 1
ATOM 2598 O O . LEU A 1 307 ? -17.642 10.022 28.822 1.00 96.75 307 LEU A O 1
ATOM 2602 N N . GLY A 1 308 ? -17.604 8.486 30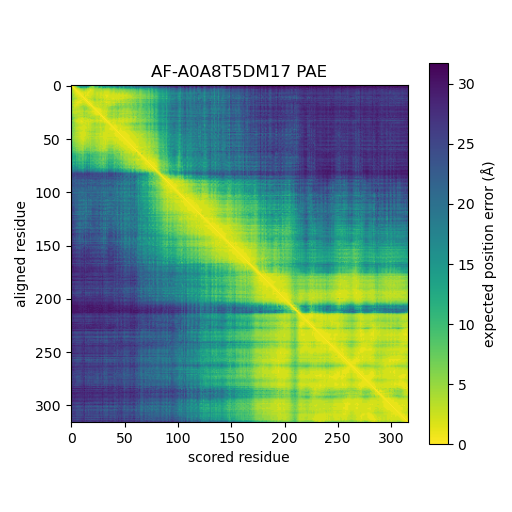.463 1.00 96.69 308 GLY A N 1
ATOM 2603 C CA . GLY A 1 308 ? -19.050 8.354 30.623 1.00 96.69 308 GLY A CA 1
ATOM 2604 C C . GLY A 1 308 ? -19.713 7.380 29.651 1.00 96.69 308 GLY A C 1
ATOM 2605 O O . GLY A 1 308 ? -20.932 7.418 29.528 1.00 96.69 308 GLY A O 1
ATOM 2606 N N . PHE A 1 309 ? -18.952 6.528 28.958 1.00 97.81 309 PHE A N 1
ATOM 2607 C CA . PHE A 1 309 ? -19.520 5.459 28.133 1.00 97.81 309 PHE A CA 1
ATOM 2608 C C . PHE A 1 309 ? -19.920 4.259 28.986 1.00 97.81 309 PHE A C 1
ATOM 2610 O O . PHE A 1 309 ? -19.160 3.830 29.866 1.00 97.81 309 PHE A O 1
ATOM 2617 N N . ASP A 1 310 ? -21.057 3.657 28.649 1.00 97.38 310 ASP A N 1
ATOM 2618 C CA . ASP A 1 310 ? -21.370 2.318 29.119 1.00 97.38 310 ASP A CA 1
ATOM 2619 C C . ASP A 1 310 ? -20.431 1.321 28.441 1.00 97.38 310 ASP A C 1
ATOM 2621 O O . ASP A 1 310 ? -20.027 1.485 27.287 1.00 97.38 310 ASP A O 1
ATOM 2625 N N . PHE A 1 311 ? -20.023 0.291 29.179 1.00 97.25 311 PHE A N 1
ATOM 2626 C CA . PHE A 1 311 ? -19.000 -0.637 28.715 1.00 97.25 311 PHE A CA 1
ATOM 2627 C C . PHE A 1 311 ? -19.406 -2.087 28.945 1.00 97.25 311 PHE A C 1
ATOM 2629 O O . PHE A 1 311 ? -19.616 -2.509 30.086 1.00 97.25 311 PHE A O 1
ATOM 2636 N N . LYS A 1 312 ? -19.425 -2.865 27.862 1.00 96.81 312 LYS A N 1
ATOM 2637 C CA . LYS A 1 312 ? -19.661 -4.309 27.872 1.00 96.81 312 LYS A CA 1
ATOM 2638 C C . LYS A 1 312 ? -18.422 -5.045 27.371 1.00 96.81 312 LYS A C 1
ATOM 2640 O O . LYS A 1 312 ? -17.867 -4.725 26.324 1.00 96.81 312 LYS A O 1
ATOM 2645 N N . LEU A 1 313 ? -18.004 -6.057 28.123 1.00 96.12 313 LEU A N 1
ATOM 2646 C CA . LEU A 1 313 ? -16.935 -6.967 27.730 1.00 96.12 313 LEU A CA 1
ATOM 2647 C C . LEU A 1 313 ? -17.541 -8.332 27.417 1.00 96.12 313 LEU A C 1
ATOM 2649 O O . LEU A 1 313 ? -18.002 -9.017 28.330 1.00 96.12 313 LEU A O 1
ATOM 2653 N N . ASP A 1 314 ? -17.498 -8.734 26.151 1.00 94.94 314 ASP A N 1
AT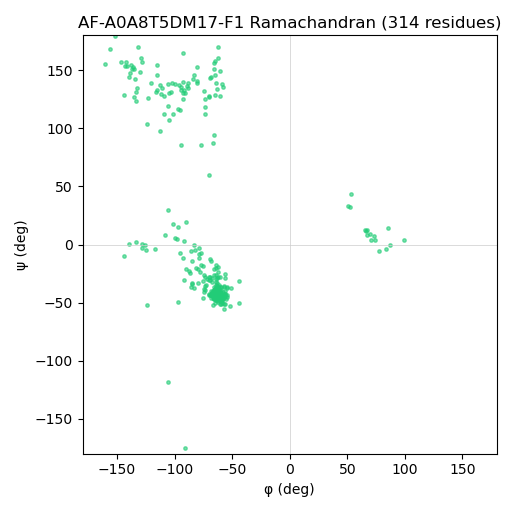OM 2654 C CA . ASP A 1 314 ? -17.924 -10.064 25.726 1.00 94.94 314 ASP A CA 1
ATOM 2655 C C . ASP A 1 314 ? -16.705 -10.994 25.661 1.00 94.94 314 ASP A C 1
ATOM 2657 O O . ASP A 1 314 ? -15.764 -10.779 24.888 1.00 94.94 314 ASP A O 1
ATOM 2661 N N . VAL A 1 315 ? -16.713 -12.024 26.512 1.00 92.12 315 VAL A N 1
ATOM 2662 C CA . VAL A 1 315 ? -15.615 -12.988 26.655 1.00 92.12 315 VAL A CA 1
ATOM 2663 C C . VAL A 1 315 ? -16.050 -14.361 26.156 1.00 92.12 315 VAL A C 1
ATOM 2665 O O . VAL A 1 315 ? -17.090 -14.867 26.578 1.00 92.12 315 VAL A O 1
ATOM 2668 N N . TYR A 1 316 ? -15.234 -14.968 25.290 1.00 89.06 316 TYR A N 1
ATOM 2669 C CA . TYR A 1 316 ? -15.498 -16.278 24.680 1.00 89.06 316 TYR A CA 1
ATOM 2670 C C . TYR A 1 316 ? -14.353 -17.282 24.804 1.00 89.06 316 TYR A C 1
ATOM 2672 O O . TYR A 1 316 ? -13.188 -16.882 25.070 1.00 89.06 316 TYR A O 1
#

Foldseek 3Di:
DDFDKDWAAAPQPRDIDIDGPDPVVVVCVVLVHDHPDPCSCPDPVNVVSVLQSVLVCCCVVPVGSDPCPDPVNVVVVVVVVPPCVVLVVQQVVCCVPPVGRDPCVPVVSLVVQQVVCCVVAVGSDNCPGPVVLVVQQVVCCVVQVDRDPCPHPVNVVVLQVVCCVVPVDRCCVPPPDPVCQVVCCVPQVGSDLCLRQVSVQVVVVVVCVVVVQFDWDQFPVRDIDTDHPCVNVVNVVCVVVPDHPVQKDAGSVVADFQWFDDPNDIDTDRARIARVVQLETEHEEEPVRCVVCVVVVVRSQCSSVVVVGHYYYHYD

Mean predicted aligned error: 15.03 Å

Radius of gyration: 35.84 Å; Cα contacts (8 Å, |Δi|>4): 343; chains: 1; bounding box: 74×45×104 Å

pLDDT: mean 88.37, std 8.14, range [53.91, 98.25]